Protein AF-A0A8X6LQT5-F1 (afdb_monomer)

pLDDT: mean 89.76, std 4.95, range [61.19, 96.06]

Mean predicted aligned error: 7.33 Å

Nearest PDB structures (foldseek):
  4yb7-assembly1_D  TM=3.824E-01  e=1.002E+00  Campylobacter jejuni RM1221
  6htq-assembly1_h  TM=3.756E-01  e=2.094E+00  Bacillus subtilis subsp. subtilis str. 168
  5mmm-assembly1_h  TM=3.642E-01  e=2.677E+00  Spinacia oleracea
  8rdw-assembly1_BQ  TM=3.469E-01  e=3.027E+00  Psychrobacter urativorans

Sequence (190 aa):
MFLKIKLETDDKWSNNFKTEEEYRRYVMEKLDIELEKIEKNPGLRFLAKICLNSLRGKFGQRKNMQQTEYVMELEDFYRIVLNDAIKDSNMIFLNDDCVEMHYKMKDEYTKDNFNTNVYMAAFTASSARIRLYEIMDKLGDKVLYSDTDSIMYIDDGINTIETGCMLGEWTDELEKDQYIQDWISPASKD

InterPro domains:
  IPR004868 DNA-directed DNA polymerase, family B, mitochondria/virus [PF03175] (25-138)
  IPR023211 DNA polymerase, palm domain superfamily [G3DSA:3.90.1600.10] (11-190)
  IPR043502 DNA/RNA polymerase superfamily [SSF56672] (41-186)

Solvent-accessible surface area (backbone atoms only — not comparable to full-atom values): 11618 Å² total; per-residue (Å²): 110,49,66,56,49,30,65,23,16,49,65,64,53,64,81,80,34,95,45,70,67,60,45,44,50,50,42,29,76,76,67,76,41,90,75,87,68,79,49,77,31,72,68,62,23,49,51,23,49,49,56,61,54,45,53,48,52,43,19,53,51,74,78,79,60,77,44,77,48,80,37,64,50,69,67,60,45,49,60,57,75,71,32,82,55,51,69,53,78,47,79,44,78,78,52,99,63,34,33,42,37,36,33,29,64,32,75,92,68,47,69,86,59,90,79,43,37,57,63,63,28,49,49,56,54,50,54,46,45,52,57,48,46,58,51,46,63,75,48,51,90,36,57,75,47,72,59,88,87,48,75,43,62,65,84,77,91,72,77,79,74,82,64,44,75,54,94,88,49,45,61,79,87,60,61,90,95,58,74,87,89,78,89,86,64,92,45,96,96,74

Foldseek 3Di:
DLVLQLLLQDPCQVVVDVDPVVVQVVCCVPPVDHHDHRHHDPVSNVVSVCVVVVLLVQQQDDLKDKDKDKAQDPVVVCVVVVDPQWDDWDWDDPDPRIIIIITTGDPVPRDDDPSYHNVSSVVVQVVQVVLVVVLCVLLDPQWDDDDSNDTDGDDPVPSDADADDDDPGHHDPDDPPDDDPDDDDPDHVD

Radius of gyration: 24.31 Å; Cα contacts (8 Å, |Δi|>4): 200; chains: 1; bounding box: 55×32×65 Å

Organism: Trichonephila clavata (NCBI:txid2740835)

Secondary structure (DSSP, 8-state):
-HHHHHHHS-SGGGGT-SSHHHHHHHHHHHH----------HHHHHHHHHHHHHHHHHHT--SSPPEEEEE-SHHHHHHHHT-TTBS--EEEEEETTEEEEEE-B-GGGPPP-TT--HHHHHHHHHHHHHHHHHHHHHHGGGEEEEETTEEEE---SS-PPPB-SSTT-B---SPTT---S----SSTT-

Structure (mmCIF, N/CA/C/O backbone):
data_AF-A0A8X6LQT5-F1
#
_entry.id   AF-A0A8X6LQT5-F1
#
loop_
_atom_site.group_PDB
_atom_site.id
_atom_site.type_symbol
_atom_site.label_atom_id
_atom_site.label_alt_id
_atom_site.label_comp_id
_atom_site.label_asym_id
_atom_site.label_entity_id
_atom_site.label_seq_id
_atom_site.pdbx_PDB_ins_code
_atom_site.Cartn_x
_atom_site.Cartn_y
_atom_site.Cartn_z
_atom_site.occupancy
_atom_site.B_iso_or_equiv
_atom_site.auth_seq_id
_atom_site.auth_comp_id
_atom_site.auth_asym_id
_atom_site.auth_atom_id
_atom_site.pdbx_PDB_model_num
ATOM 1 N N . MET A 1 1 ? 15.049 2.034 13.306 1.00 82.75 1 MET A N 1
ATOM 2 C CA . MET A 1 1 ? 15.187 3.474 12.978 1.00 82.75 1 MET A CA 1
ATOM 3 C C . MET A 1 1 ? 13.894 4.077 12.416 1.00 82.75 1 MET A C 1
ATOM 5 O O . MET A 1 1 ? 13.236 4.779 13.162 1.00 82.75 1 MET A O 1
ATOM 9 N N . PHE A 1 2 ? 13.457 3.790 11.179 1.00 92.38 2 PHE A N 1
ATOM 10 C CA . PHE A 1 2 ? 12.250 4.440 10.615 1.00 92.38 2 PHE A CA 1
ATOM 11 C C . PHE A 1 2 ? 10.935 4.092 11.322 1.00 92.38 2 PHE A C 1
ATOM 13 O O . PHE A 1 2 ? 10.065 4.947 11.434 1.00 92.38 2 PHE A O 1
ATOM 20 N N . LEU A 1 3 ? 10.794 2.864 11.836 1.00 91.69 3 LEU A N 1
ATOM 21 C CA . LEU A 1 3 ? 9.618 2.490 12.627 1.00 91.69 3 LEU A CA 1
ATOM 22 C C . LEU A 1 3 ? 9.519 3.315 13.920 1.00 91.69 3 LEU A C 1
ATOM 24 O O . LEU A 1 3 ? 8.451 3.836 14.206 1.00 91.69 3 LEU A O 1
ATOM 28 N N . LYS A 1 4 ? 10.642 3.510 14.626 1.00 92.94 4 LYS A N 1
ATOM 29 C CA . LYS A 1 4 ? 10.735 4.401 15.795 1.00 92.94 4 LYS A CA 1
ATOM 30 C C . LYS A 1 4 ? 10.275 5.817 15.442 1.00 92.94 4 LYS A C 1
ATOM 32 O O . LYS A 1 4 ? 9.327 6.299 16.040 1.00 92.94 4 LYS A O 1
ATOM 37 N N . ILE A 1 5 ? 10.843 6.410 14.388 1.00 92.88 5 ILE A N 1
ATOM 38 C CA . ILE A 1 5 ? 10.460 7.755 13.924 1.00 92.88 5 ILE A CA 1
ATOM 39 C C . ILE A 1 5 ? 8.958 7.829 13.617 1.00 92.88 5 ILE A C 1
ATOM 41 O O . ILE A 1 5 ? 8.292 8.782 14.008 1.00 92.88 5 ILE A O 1
ATOM 45 N N . LYS A 1 6 ? 8.399 6.821 12.934 1.00 92.06 6 LYS A N 1
ATOM 46 C CA . LYS A 1 6 ? 6.960 6.768 12.639 1.00 92.06 6 LYS A CA 1
ATOM 47 C C . LYS A 1 6 ? 6.124 6.754 13.927 1.00 92.06 6 LYS A C 1
ATOM 49 O O . LYS A 1 6 ? 5.127 7.459 13.976 1.00 92.06 6 LYS A O 1
ATOM 54 N N . LEU A 1 7 ? 6.520 5.972 14.934 1.00 91.81 7 LEU A N 1
ATOM 55 C CA . LEU A 1 7 ? 5.815 5.849 16.218 1.00 91.81 7 LEU A CA 1
ATOM 56 C C . LEU A 1 7 ? 5.931 7.108 17.089 1.00 91.81 7 LEU A C 1
ATOM 58 O O . LEU A 1 7 ? 4.988 7.433 17.800 1.00 91.81 7 LEU A O 1
ATOM 62 N N . GLU A 1 8 ? 7.063 7.810 17.021 1.00 93.00 8 GLU A N 1
ATOM 63 C CA . GLU A 1 8 ? 7.317 9.070 17.734 1.00 93.00 8 GLU A CA 1
ATOM 64 C C . GLU A 1 8 ? 6.565 10.260 17.129 1.00 93.00 8 GLU A C 1
ATOM 66 O O . GLU A 1 8 ? 6.282 11.234 17.817 1.00 93.00 8 GLU A O 1
ATOM 71 N N . THR A 1 9 ? 6.238 10.198 15.838 1.00 91.56 9 THR A N 1
ATOM 72 C CA . THR A 1 9 ? 5.658 11.331 15.097 1.00 91.56 9 THR A CA 1
ATOM 73 C C . THR A 1 9 ? 4.156 11.227 14.850 1.00 91.56 9 THR A C 1
ATOM 75 O O . THR A 1 9 ? 3.567 12.130 14.246 1.00 91.56 9 THR A O 1
ATOM 78 N N . ASP A 1 10 ? 3.541 10.132 15.298 1.00 86.00 10 ASP A N 1
ATOM 79 C CA . ASP A 1 10 ? 2.103 9.881 15.232 1.00 86.00 10 ASP A CA 1
ATOM 80 C C . ASP A 1 10 ? 1.405 10.440 16.481 1.00 86.00 10 ASP A C 1
ATOM 82 O O . ASP A 1 10 ? 1.950 10.387 17.580 1.00 86.00 10 ASP A O 1
ATOM 86 N N . ASP A 1 11 ? 0.196 10.971 16.327 1.00 82.00 11 ASP A N 1
ATOM 87 C CA . ASP A 1 11 ? -0.662 11.436 17.422 1.00 82.00 11 ASP A CA 1
ATOM 88 C C . ASP A 1 11 ? -1.809 10.465 17.734 1.00 82.00 11 ASP A C 1
ATOM 90 O O . ASP A 1 11 ? -2.451 10.582 18.782 1.00 82.00 11 ASP A O 1
ATOM 94 N N . LYS A 1 12 ? -2.034 9.459 16.877 1.00 81.00 12 LYS A N 1
ATOM 95 C CA . LYS A 1 12 ? -3.132 8.494 17.033 1.00 81.00 12 LYS A CA 1
ATOM 96 C C . LYS A 1 12 ? -3.012 7.599 18.270 1.00 81.00 12 LYS A C 1
ATOM 98 O O . LYS 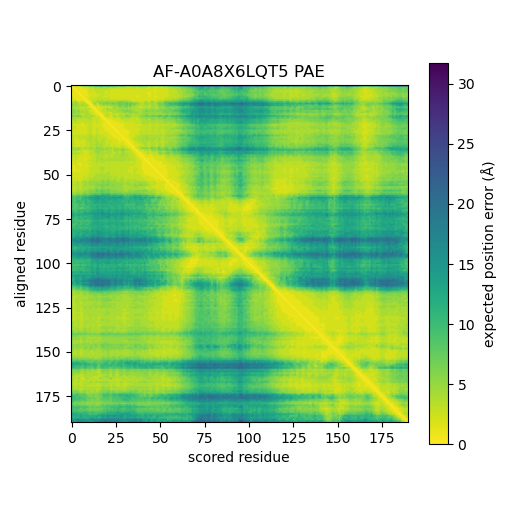A 1 12 ? -4.011 7.017 18.678 1.00 81.00 12 LYS A O 1
ATOM 103 N N . TRP A 1 13 ? -1.839 7.512 18.906 1.00 85.69 13 TRP A N 1
ATOM 104 C CA . TRP A 1 13 ? -1.664 6.739 20.145 1.00 85.69 13 TRP A CA 1
ATOM 105 C C . TRP A 1 13 ? -2.575 7.228 21.280 1.00 85.69 13 TRP A C 1
ATOM 107 O O . TRP A 1 13 ? -3.005 6.428 22.109 1.00 85.69 13 TRP A O 1
ATOM 117 N N . SER A 1 14 ? -2.925 8.518 21.283 1.00 84.44 14 SER 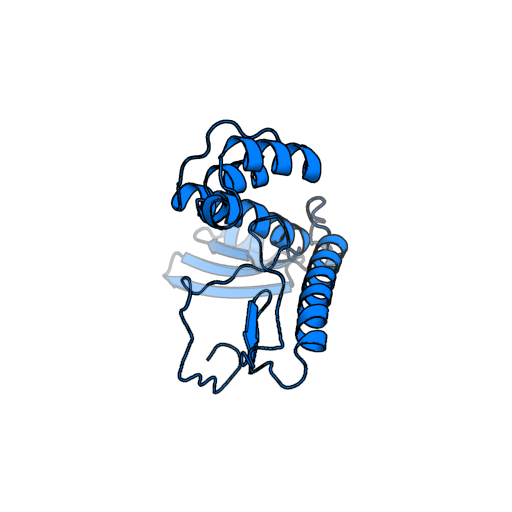A N 1
ATOM 118 C CA . SER A 1 14 ? -3.811 9.127 22.282 1.00 84.44 14 SER A CA 1
ATOM 119 C C . SER A 1 14 ? -5.251 8.592 22.246 1.00 84.44 14 SER A C 1
ATOM 121 O O . SER A 1 14 ? -5.976 8.721 23.229 1.00 84.44 14 SER A O 1
ATOM 123 N N . ASN A 1 15 ? -5.659 7.930 21.156 1.00 83.56 15 ASN A N 1
ATOM 124 C CA . ASN A 1 15 ? -6.965 7.273 21.067 1.00 83.56 15 ASN A CA 1
ATOM 125 C C . ASN A 1 15 ? -7.008 5.942 21.833 1.00 83.56 15 ASN A C 1
ATOM 127 O O . ASN A 1 15 ? -8.082 5.502 22.239 1.00 83.56 15 ASN A O 1
ATOM 131 N N . ASN A 1 16 ? -5.855 5.295 22.025 1.00 85.56 16 ASN A N 1
ATOM 132 C CA . ASN A 1 16 ? -5.754 3.955 22.608 1.00 85.56 16 ASN A CA 1
ATOM 133 C C . ASN A 1 16 ? -5.096 3.947 23.996 1.00 85.56 16 ASN A C 1
ATOM 135 O O . ASN A 1 16 ? -5.337 3.027 24.776 1.00 85.56 16 ASN A O 1
ATOM 139 N N . PHE A 1 17 ? -4.294 4.963 24.324 1.00 88.12 17 PHE A N 1
ATOM 140 C CA . PHE A 1 17 ? -3.551 5.065 25.582 1.00 88.12 17 PHE A CA 1
ATOM 141 C C . PHE A 1 17 ? -3.893 6.357 26.319 1.00 88.12 17 PHE A C 1
ATOM 143 O O . PHE A 1 17 ? -4.060 7.408 25.703 1.00 88.12 17 PHE A O 1
ATOM 150 N N . LYS A 1 18 ? -3.975 6.290 27.655 1.00 86.75 18 LYS A N 1
ATOM 151 C CA . LYS A 1 18 ? -4.311 7.459 28.484 1.00 86.75 18 LYS A CA 1
ATOM 152 C C . LYS A 1 18 ? -3.109 8.360 28.720 1.00 86.75 18 LYS A C 1
ATOM 154 O O . LYS A 1 18 ? -3.278 9.572 28.830 1.00 86.75 18 LYS A O 1
ATOM 159 N N . THR A 1 19 ? -1.918 7.774 28.837 1.00 90.31 19 THR A N 1
ATOM 160 C CA . THR A 1 19 ? -0.679 8.522 29.055 1.00 90.31 19 THR A CA 1
ATOM 161 C C . THR A 1 19 ? 0.417 8.095 28.091 1.00 90.31 19 THR A C 1
ATOM 163 O O . THR A 1 19 ? 0.415 6.988 27.543 1.00 90.31 19 THR A O 1
ATOM 166 N N . GLU A 1 20 ? 1.373 8.995 27.886 1.00 89.38 20 GLU A N 1
ATOM 167 C CA . GLU A 1 20 ? 2.522 8.743 27.026 1.00 89.38 20 GLU A CA 1
ATOM 168 C C . GLU A 1 20 ? 3.414 7.630 27.600 1.00 89.38 20 GLU A C 1
ATOM 170 O O . GLU A 1 20 ? 3.940 6.807 26.853 1.00 89.38 20 GLU A O 1
ATOM 175 N N . GLU A 1 21 ? 3.548 7.539 28.926 1.00 90.81 21 GLU A N 1
ATOM 176 C CA . GLU A 1 21 ? 4.338 6.498 29.592 1.00 90.81 21 GLU A CA 1
ATOM 177 C C . GLU A 1 21 ? 3.758 5.099 29.366 1.00 90.81 21 GLU A C 1
ATOM 179 O O . GLU A 1 21 ? 4.513 4.142 29.173 1.00 90.81 21 GLU A O 1
ATOM 184 N N . GLU A 1 22 ? 2.426 4.968 29.363 1.00 91.81 22 GLU A N 1
ATOM 185 C CA . GLU A 1 22 ? 1.759 3.705 29.043 1.00 91.81 22 GLU A CA 1
ATOM 186 C C . GLU A 1 22 ? 2.068 3.269 27.610 1.00 91.81 22 GLU A C 1
ATOM 188 O O . GLU A 1 22 ? 2.444 2.115 27.392 1.00 91.81 22 GLU A O 1
ATOM 193 N N . TYR A 1 23 ? 1.982 4.200 26.656 1.00 91.69 23 TYR A N 1
ATOM 194 C CA . TYR A 1 23 ? 2.312 3.949 25.256 1.00 91.69 23 TYR A CA 1
ATOM 195 C C . TYR A 1 23 ? 3.788 3.562 25.077 1.00 91.69 23 TYR A C 1
ATOM 197 O O . TYR A 1 23 ? 4.085 2.543 24.453 1.00 91.69 23 TYR A O 1
ATOM 205 N N . ARG A 1 24 ? 4.721 4.303 25.694 1.00 92.00 24 ARG A N 1
ATOM 206 C CA . ARG A 1 24 ? 6.164 3.999 25.665 1.00 92.00 24 ARG A CA 1
ATOM 207 C C . ARG A 1 24 ? 6.463 2.603 26.202 1.00 92.00 24 ARG A C 1
ATOM 209 O O . ARG A 1 24 ? 7.188 1.844 25.563 1.00 92.00 24 ARG A O 1
ATOM 216 N N . ARG A 1 25 ? 5.887 2.250 27.356 1.00 92.50 25 ARG A N 1
ATOM 217 C CA . ARG A 1 25 ? 6.064 0.925 27.964 1.00 92.50 25 ARG A CA 1
ATOM 218 C C . ARG A 1 25 ? 5.528 -0.178 27.057 1.00 92.50 25 ARG A C 1
ATOM 220 O O . ARG A 1 25 ? 6.202 -1.187 26.883 1.00 92.50 25 ARG A O 1
ATOM 227 N N . TYR A 1 26 ? 4.355 0.027 26.462 1.00 91.81 26 TYR A N 1
ATOM 228 C CA . TYR A 1 26 ? 3.748 -0.948 25.562 1.00 91.81 26 TYR A CA 1
ATOM 229 C C . TYR A 1 26 ? 4.581 -1.158 24.289 1.00 91.81 26 TYR A C 1
ATOM 231 O O . TYR A 1 26 ? 4.818 -2.294 23.880 1.00 91.81 26 TYR A O 1
ATOM 239 N N . VAL A 1 27 ? 5.075 -0.076 23.676 1.00 92.12 27 VAL A N 1
ATOM 240 C CA . VAL A 1 27 ? 5.945 -0.151 22.491 1.00 92.12 27 VAL A CA 1
ATOM 241 C C . VAL A 1 27 ? 7.262 -0.852 22.815 1.00 92.12 27 VAL A C 1
ATOM 243 O O . VAL A 1 27 ? 7.699 -1.698 22.034 1.00 92.12 27 VAL A O 1
ATOM 246 N N . MET A 1 28 ? 7.858 -0.563 23.973 1.00 93.25 28 MET A N 1
ATOM 247 C CA . MET A 1 28 ? 9.064 -1.251 24.425 1.00 93.25 28 MET A CA 1
ATOM 248 C C . MET A 1 28 ? 8.814 -2.753 24.615 1.00 93.25 28 MET A C 1
ATOM 250 O O . MET A 1 28 ? 9.561 -3.569 24.090 1.00 93.25 28 MET A O 1
ATOM 254 N N . GLU A 1 29 ? 7.728 -3.132 25.294 1.00 93.56 29 GLU A N 1
ATOM 255 C CA . GLU A 1 29 ? 7.387 -4.537 25.547 1.00 93.56 29 GLU A CA 1
ATOM 256 C C . GLU A 1 29 ? 7.124 -5.329 24.256 1.00 93.56 29 GLU A C 1
ATOM 258 O O . GLU A 1 29 ? 7.524 -6.487 24.141 1.00 93.56 29 GLU A O 1
ATOM 263 N N . LYS A 1 30 ? 6.435 -4.726 23.279 1.00 90.56 30 LYS A N 1
ATOM 264 C CA . LYS A 1 30 ? 6.007 -5.427 22.058 1.00 90.56 30 LYS A CA 1
ATOM 265 C C . LYS A 1 30 ? 7.022 -5.394 20.926 1.00 90.56 30 LYS A C 1
ATOM 267 O O . LYS A 1 30 ? 7.057 -6.334 20.135 1.00 90.56 30 LYS A O 1
ATOM 272 N N . LEU A 1 31 ? 7.773 -4.305 20.793 1.00 91.19 31 LEU A N 1
ATOM 273 C CA . LEU A 1 31 ? 8.623 -4.054 19.628 1.00 91.19 31 LEU A CA 1
ATOM 274 C C . LEU A 1 31 ? 10.104 -3.908 19.977 1.00 91.19 31 LEU A C 1
ATOM 276 O O . LEU A 1 31 ? 10.900 -3.826 19.045 1.00 91.19 31 LEU A O 1
ATOM 280 N N . ASP A 1 32 ? 10.466 -3.881 21.265 1.00 93.12 32 ASP A N 1
ATOM 281 C CA . ASP A 1 32 ? 11.836 -3.630 21.733 1.00 93.12 32 ASP A CA 1
ATOM 282 C C . ASP A 1 32 ? 12.391 -2.302 21.179 1.00 93.12 32 ASP A C 1
ATOM 284 O O . ASP A 1 32 ? 13.502 -2.200 20.655 1.00 93.12 32 ASP A O 1
ATOM 288 N N . ILE A 1 33 ? 11.542 -1.267 21.205 1.00 92.69 33 ILE A N 1
ATOM 289 C CA . ILE A 1 33 ? 11.863 0.078 20.722 1.00 92.69 33 ILE A CA 1
ATOM 290 C C . ILE A 1 33 ? 11.676 1.082 21.855 1.00 92.69 33 ILE A C 1
ATOM 292 O O . ILE A 1 33 ? 10.563 1.320 22.320 1.00 92.69 33 ILE A O 1
ATOM 296 N N . GLU A 1 34 ? 12.763 1.758 22.213 1.00 92.88 34 GLU A N 1
ATOM 297 C CA . GLU A 1 34 ? 12.731 2.899 23.122 1.00 92.88 34 GLU A CA 1
ATOM 298 C C . GLU A 1 34 ? 12.321 4.172 22.371 1.00 92.88 34 GLU A C 1
ATOM 300 O O . GLU A 1 34 ? 13.017 4.618 21.449 1.00 92.88 34 GLU A O 1
ATOM 305 N N . LEU A 1 35 ? 11.192 4.762 22.770 1.00 90.81 35 LEU A N 1
ATOM 306 C CA . LEU A 1 35 ? 10.709 6.048 22.262 1.00 90.81 35 LEU A CA 1
ATOM 307 C C . LEU A 1 35 ? 11.261 7.194 23.119 1.00 90.81 35 LEU A C 1
ATOM 309 O O . LEU A 1 35 ? 11.209 7.137 24.349 1.00 90.81 35 LEU A O 1
ATOM 313 N N . GLU A 1 36 ? 11.755 8.248 22.473 1.00 89.31 36 GLU A N 1
ATOM 314 C CA . GLU A 1 36 ? 12.412 9.381 23.133 1.00 89.31 36 GLU A CA 1
ATOM 315 C C . GLU A 1 36 ? 11.526 10.619 23.197 1.00 89.31 36 GLU A C 1
ATOM 317 O O . GLU A 1 36 ? 11.196 11.079 24.291 1.00 89.31 36 GLU A O 1
ATOM 322 N N . LYS A 1 37 ? 11.148 11.166 22.038 1.00 89.19 37 LYS A N 1
ATOM 323 C CA . LYS A 1 37 ? 10.350 12.389 21.935 1.00 89.19 37 LYS A CA 1
ATOM 324 C C . LYS A 1 37 ? 9.133 12.113 21.071 1.00 89.19 37 LYS A C 1
ATOM 326 O O . LYS A 1 37 ? 9.264 11.994 19.858 1.00 89.19 37 LYS A O 1
ATOM 331 N N . ILE A 1 38 ? 7.965 12.039 21.700 1.00 90.00 38 ILE A N 1
ATOM 332 C CA . ILE A 1 38 ? 6.707 11.878 20.982 1.00 90.00 38 ILE A CA 1
ATOM 333 C C . ILE A 1 38 ? 6.159 13.271 20.669 1.00 90.00 38 ILE A C 1
ATOM 335 O O . ILE A 1 38 ? 5.788 14.031 21.558 1.00 90.00 38 ILE A O 1
ATOM 339 N N . GLU A 1 39 ? 6.172 13.637 19.393 1.00 91.88 39 GLU A N 1
ATOM 340 C CA . GLU A 1 39 ? 5.714 14.936 18.912 1.00 91.88 39 GLU A CA 1
ATOM 341 C C . GLU A 1 39 ? 5.098 14.778 17.526 1.00 91.88 39 GLU A C 1
ATOM 343 O O . GLU A 1 39 ? 5.755 14.322 16.588 1.00 91.88 39 GLU A O 1
ATOM 348 N N . LYS A 1 40 ? 3.843 15.211 17.376 1.00 92.00 40 LYS A N 1
ATOM 349 C CA . LYS A 1 40 ? 3.124 15.138 16.104 1.00 92.00 40 LYS A CA 1
ATOM 350 C C . LYS A 1 40 ? 3.905 15.857 15.004 1.00 92.00 40 LYS A C 1
ATOM 352 O O . LYS A 1 40 ? 4.025 17.081 15.007 1.00 92.00 40 LYS A O 1
ATOM 357 N N . ASN A 1 41 ? 4.366 15.101 14.012 1.00 93.81 41 ASN A N 1
ATOM 358 C CA . ASN A 1 41 ? 5.031 15.652 12.837 1.00 93.81 41 ASN A CA 1
ATOM 359 C C . ASN A 1 41 ? 4.589 14.894 11.576 1.00 93.81 41 ASN A C 1
ATOM 361 O O . ASN A 1 41 ? 5.200 13.885 11.209 1.00 93.81 41 ASN A O 1
ATOM 365 N N . PRO A 1 42 ? 3.546 15.381 10.878 1.00 92.06 42 PRO A N 1
ATOM 366 C CA . PRO A 1 42 ? 2.994 14.699 9.710 1.00 92.06 42 PRO A CA 1
ATOM 367 C C . PRO A 1 42 ? 4.015 14.493 8.584 1.00 92.06 42 PRO A C 1
ATOM 369 O O . PRO A 1 42 ? 4.010 13.448 7.935 1.00 92.06 42 PRO A O 1
ATOM 372 N N . GLY A 1 43 ? 4.914 15.461 8.369 1.00 94.12 43 GLY A N 1
ATOM 373 C CA . GLY A 1 43 ? 5.934 15.390 7.320 1.00 94.12 43 GLY A CA 1
ATOM 374 C C . GLY A 1 43 ? 6.991 14.328 7.612 1.00 94.12 43 GLY A C 1
ATOM 375 O O . GLY A 1 43 ? 7.299 13.496 6.757 1.00 94.12 43 GLY A O 1
ATOM 376 N N . LEU A 1 44 ? 7.505 14.296 8.842 1.00 93.31 44 LEU A N 1
ATOM 377 C CA . LEU A 1 44 ? 8.491 13.295 9.244 1.00 93.31 44 LEU A CA 1
ATOM 378 C C . LEU A 1 44 ? 7.877 11.889 9.291 1.00 93.31 44 LEU A C 1
ATOM 380 O O . LEU A 1 44 ? 8.494 10.931 8.819 1.00 93.31 44 LEU A O 1
ATOM 384 N N . ARG A 1 45 ? 6.627 11.775 9.754 1.00 92.81 45 ARG A N 1
ATOM 385 C CA . ARG A 1 45 ? 5.851 10.533 9.696 1.00 92.81 45 ARG A CA 1
ATOM 386 C C . ARG A 1 45 ? 5.695 10.029 8.263 1.00 92.81 45 ARG A C 1
ATOM 388 O O . ARG A 1 45 ? 5.861 8.836 8.005 1.00 92.81 45 ARG A O 1
ATOM 395 N N . PHE A 1 46 ? 5.381 10.925 7.329 1.00 93.19 46 PHE A N 1
ATOM 396 C CA . PHE A 1 46 ? 5.242 10.599 5.912 1.00 93.19 46 PHE A CA 1
ATOM 397 C C . PHE A 1 46 ? 6.553 10.069 5.321 1.00 93.19 46 PHE A C 1
ATOM 399 O O . PHE A 1 46 ? 6.550 9.004 4.703 1.00 93.19 46 PHE A O 1
ATOM 406 N N . LEU A 1 47 ? 7.682 10.737 5.584 1.00 94.50 47 LEU A N 1
ATOM 407 C CA . LEU A 1 47 ? 9.004 10.272 5.151 1.00 94.50 47 LEU A CA 1
ATOM 408 C C . LEU A 1 47 ? 9.344 8.899 5.740 1.00 94.50 47 LEU A C 1
ATOM 410 O O . LEU A 1 47 ? 9.744 7.995 5.007 1.00 94.50 47 LEU A O 1
ATOM 414 N N . ALA A 1 48 ? 9.115 8.703 7.041 1.00 93.88 48 ALA A N 1
ATOM 415 C CA . ALA A 1 48 ? 9.329 7.415 7.690 1.00 93.88 48 ALA A CA 1
ATOM 416 C C . ALA A 1 48 ? 8.468 6.304 7.058 1.00 93.88 48 ALA A C 1
ATOM 418 O O . ALA A 1 48 ? 8.977 5.213 6.785 1.00 9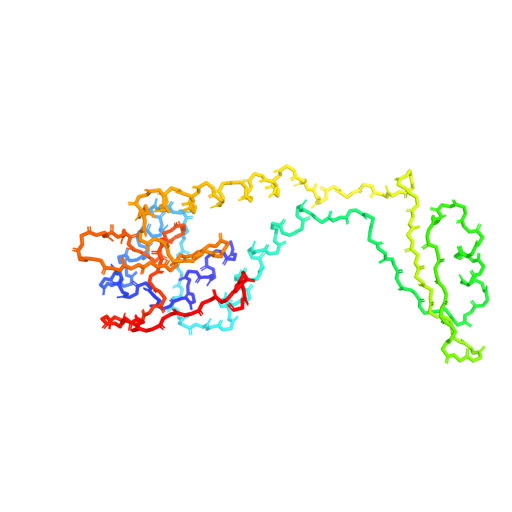3.88 48 ALA A O 1
ATOM 419 N N . LYS A 1 49 ? 7.190 6.587 6.755 1.00 92.00 49 LYS A N 1
ATOM 420 C CA . LYS A 1 49 ? 6.282 5.659 6.054 1.00 92.00 49 LYS A CA 1
ATOM 421 C C . LYS A 1 49 ? 6.796 5.323 4.650 1.00 92.00 49 LYS A C 1
ATOM 423 O O . LYS A 1 49 ? 6.824 4.146 4.291 1.00 92.00 49 LYS A O 1
ATOM 428 N N . ILE A 1 50 ? 7.246 6.314 3.877 1.00 94.62 50 ILE A N 1
ATOM 429 C CA . ILE A 1 50 ? 7.834 6.083 2.548 1.00 94.62 50 ILE A CA 1
ATOM 430 C C . ILE A 1 50 ? 9.067 5.191 2.647 1.00 94.62 50 ILE A C 1
ATOM 432 O O . ILE A 1 50 ? 9.172 4.234 1.882 1.00 94.62 50 ILE A O 1
ATOM 436 N N . CYS A 1 51 ? 9.987 5.466 3.573 1.00 93.38 51 CYS A N 1
ATOM 437 C CA . CYS A 1 51 ? 11.212 4.678 3.714 1.00 93.38 51 CYS A CA 1
ATOM 438 C C . CYS A 1 51 ? 10.910 3.214 4.059 1.00 93.38 51 CYS A C 1
ATOM 440 O O . CYS A 1 51 ? 11.499 2.312 3.463 1.00 93.38 51 CYS A O 1
ATOM 442 N N . LEU A 1 52 ? 9.953 2.971 4.962 1.00 91.12 52 LEU A N 1
ATOM 443 C CA . LEU A 1 52 ? 9.502 1.620 5.309 1.00 91.12 52 LEU A CA 1
ATOM 444 C C . LEU A 1 52 ? 8.900 0.892 4.097 1.00 91.12 52 LEU A C 1
ATOM 446 O O . LEU A 1 52 ? 9.289 -0.236 3.796 1.00 91.12 52 LEU A O 1
ATOM 450 N N . ASN A 1 53 ? 8.007 1.550 3.354 1.00 91.00 53 ASN A N 1
ATOM 451 C CA . ASN A 1 53 ? 7.345 0.945 2.194 1.00 91.00 53 ASN A CA 1
ATOM 452 C C . ASN A 1 53 ? 8.292 0.748 0.995 1.00 91.00 53 ASN A C 1
ATOM 454 O O . ASN A 1 53 ? 8.174 -0.236 0.258 1.00 91.00 53 ASN A O 1
ATOM 458 N N . SER A 1 54 ? 9.267 1.643 0.819 1.00 92.62 54 SER A N 1
ATOM 459 C CA . SER A 1 54 ? 10.251 1.585 -0.271 1.00 92.62 54 SER A CA 1
ATOM 460 C C . SER A 1 54 ? 11.145 0.354 -0.178 1.00 92.62 54 SER A C 1
ATOM 462 O O . SER A 1 54 ? 11.562 -0.169 -1.208 1.00 92.62 54 SER A O 1
ATOM 464 N N . LEU A 1 55 ? 11.401 -0.159 1.030 1.00 89.62 55 LEU A N 1
ATOM 465 C CA . LEU A 1 55 ? 12.211 -1.361 1.219 1.00 89.62 55 LEU A CA 1
ATOM 466 C C . LEU A 1 55 ? 11.577 -2.587 0.542 1.00 89.62 55 LEU A C 1
ATOM 468 O O . LEU A 1 55 ? 12.254 -3.312 -0.188 1.00 89.62 55 LEU A O 1
ATOM 472 N N . ARG A 1 56 ? 10.259 -2.777 0.696 1.00 88.19 56 ARG A N 1
ATOM 473 C CA . ARG A 1 56 ? 9.521 -3.829 -0.024 1.00 88.19 56 ARG A CA 1
ATOM 474 C C . ARG A 1 56 ? 9.619 -3.636 -1.538 1.00 88.19 56 ARG A C 1
ATOM 476 O O . ARG A 1 56 ? 9.879 -4.597 -2.261 1.00 88.19 56 ARG A O 1
ATOM 483 N N . GLY A 1 57 ? 9.432 -2.403 -2.013 1.00 89.81 57 GLY A N 1
ATOM 484 C CA . GLY A 1 57 ? 9.564 -2.065 -3.433 1.00 89.81 57 GLY A CA 1
ATOM 485 C C . GLY A 1 57 ? 10.957 -2.383 -3.979 1.00 89.81 57 GLY A C 1
ATOM 486 O O . GLY A 1 57 ? 11.083 -2.937 -5.070 1.00 89.81 57 GLY A O 1
ATOM 487 N N . LYS A 1 58 ? 12.001 -2.125 -3.184 1.00 91.00 58 LYS A N 1
ATOM 488 C CA . LYS A 1 58 ? 13.387 -2.432 -3.532 1.00 91.00 58 LYS A CA 1
ATOM 489 C C . LYS A 1 58 ? 13.618 -3.932 -3.686 1.00 91.00 58 LYS A C 1
ATOM 491 O O . LYS A 1 58 ? 14.233 -4.343 -4.664 1.00 91.00 58 LYS A O 1
ATOM 496 N N . PHE A 1 59 ? 13.081 -4.754 -2.785 1.00 91.00 59 PHE A N 1
ATOM 497 C CA . PHE A 1 59 ? 13.195 -6.210 -2.895 1.00 91.00 59 PHE A CA 1
ATOM 498 C C . PHE A 1 59 ? 12.546 -6.770 -4.167 1.00 91.00 59 PHE A C 1
ATOM 500 O O . PHE A 1 59 ? 13.083 -7.710 -4.749 1.00 91.00 59 PHE A O 1
ATOM 507 N N . GLY A 1 60 ? 11.436 -6.175 -4.613 1.00 90.00 60 GLY A N 1
ATOM 508 C CA . GLY A 1 60 ? 10.729 -6.545 -5.842 1.00 90.00 60 GLY A CA 1
ATOM 509 C C . GLY A 1 60 ? 11.170 -5.781 -7.096 1.00 90.00 60 GLY A C 1
ATOM 510 O O . GLY A 1 60 ? 10.486 -5.860 -8.117 1.00 90.00 60 GLY A O 1
ATOM 511 N N . GLN A 1 61 ? 12.263 -5.011 -7.037 1.00 90.81 61 GLN A N 1
ATOM 512 C CA . GLN A 1 61 ? 12.692 -4.175 -8.156 1.00 90.81 61 GLN A CA 1
ATOM 513 C C . GLN A 1 61 ? 13.092 -5.036 -9.361 1.00 90.81 61 GLN A C 1
ATOM 515 O O . GLN A 1 61 ? 13.906 -5.955 -9.251 1.00 90.81 61 GLN A O 1
ATOM 520 N N . ARG A 1 62 ? 12.550 -4.706 -10.540 1.00 87.12 62 ARG A N 1
ATOM 521 C CA . ARG A 1 62 ? 12.943 -5.348 -11.802 1.00 87.12 62 ARG A CA 1
ATOM 522 C C . ARG A 1 62 ? 14.418 -5.058 -12.083 1.00 87.12 62 ARG A C 1
ATOM 524 O O . ARG A 1 62 ? 14.829 -3.901 -12.053 1.00 87.12 62 ARG A O 1
ATOM 531 N N . LYS A 1 63 ? 15.198 -6.102 -12.377 1.00 82.50 63 LYS A N 1
ATOM 532 C CA . LYS A 1 63 ? 16.642 -5.982 -12.646 1.00 82.50 63 LYS A CA 1
ATOM 533 C C . LYS A 1 63 ? 16.928 -5.226 -13.946 1.00 82.50 63 LYS A C 1
ATOM 535 O O . LYS A 1 63 ? 17.809 -4.377 -13.979 1.00 82.50 63 LYS A O 1
ATOM 540 N N . ASN A 1 64 ? 16.148 -5.507 -14.986 1.00 85.50 64 ASN A N 1
ATOM 541 C CA . ASN A 1 64 ? 16.303 -4.922 -16.312 1.00 85.50 64 ASN A CA 1
ATOM 542 C C . ASN A 1 64 ? 15.198 -3.884 -16.565 1.00 85.50 64 ASN A C 1
ATOM 544 O O . ASN A 1 64 ? 14.113 -4.204 -17.058 1.00 85.50 64 ASN A O 1
ATOM 548 N N . MET A 1 65 ? 15.438 -2.645 -16.135 1.00 85.62 65 MET A N 1
ATOM 549 C CA . MET A 1 65 ? 14.562 -1.514 -16.454 1.00 85.62 65 MET A CA 1
ATOM 550 C C . MET A 1 65 ? 15.019 -0.865 -17.759 1.00 85.62 65 MET A C 1
ATOM 552 O O . MET A 1 65 ? 16.215 -0.822 -18.041 1.00 85.62 65 MET A O 1
ATOM 556 N N . GLN A 1 66 ? 14.064 -0.344 -18.529 1.00 89.38 66 GLN A N 1
ATOM 557 C CA . GLN A 1 66 ? 14.379 0.478 -19.694 1.00 89.38 66 GLN A CA 1
ATOM 558 C C . GLN A 1 66 ? 15.210 1.680 -19.247 1.00 89.38 66 GLN A C 1
ATOM 560 O O . GLN A 1 66 ? 14.848 2.352 -18.281 1.00 89.38 66 GLN A O 1
ATOM 565 N N . GLN A 1 67 ? 16.332 1.891 -19.919 1.00 90.31 67 GLN A N 1
ATOM 566 C CA . GLN A 1 67 ? 17.179 3.059 -19.745 1.00 90.31 67 GLN A CA 1
ATOM 567 C C . GLN A 1 67 ? 16.766 4.117 -20.760 1.00 90.31 67 GLN A C 1
ATOM 569 O O . GLN A 1 67 ? 16.338 3.775 -21.864 1.00 90.31 67 GLN A O 1
ATOM 574 N N . THR A 1 68 ? 16.909 5.379 -20.372 1.00 93.12 68 THR A N 1
ATOM 575 C CA . THR A 1 68 ? 16.722 6.534 -21.248 1.00 93.12 68 THR A CA 1
ATOM 576 C C . THR A 1 68 ? 17.982 7.381 -21.162 1.00 93.12 68 THR A C 1
ATOM 578 O O . THR A 1 68 ? 18.362 7.794 -20.066 1.00 93.12 6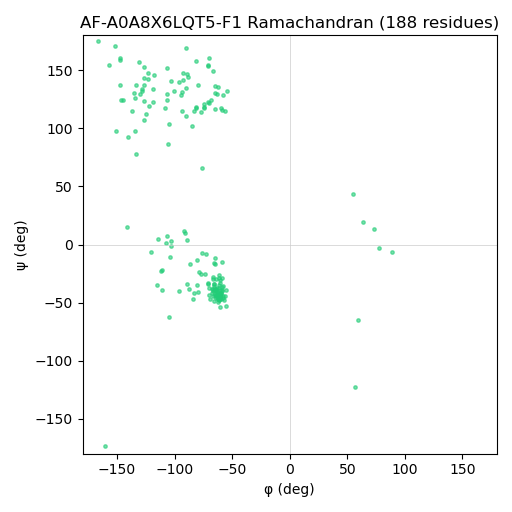8 THR A O 1
ATOM 581 N N . GLU A 1 69 ? 18.621 7.633 -22.299 1.00 93.56 69 GLU A N 1
ATOM 582 C CA . GLU A 1 69 ? 19.798 8.495 -22.416 1.00 93.56 69 GLU A CA 1
ATOM 583 C C . GLU A 1 69 ? 19.558 9.569 -23.478 1.00 93.56 69 GLU A C 1
ATOM 585 O O . GLU A 1 69 ? 19.030 9.280 -24.550 1.00 93.56 69 GLU A O 1
ATOM 590 N N . TYR A 1 70 ? 19.962 10.803 -23.177 1.00 94.12 70 TYR A N 1
ATOM 591 C CA . TYR A 1 70 ? 19.998 11.899 -24.144 1.00 94.12 70 TYR 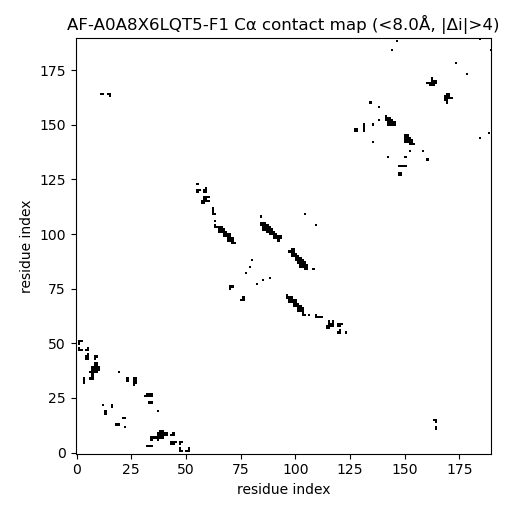A CA 1
ATOM 592 C C . TYR A 1 70 ? 21.395 11.950 -24.745 1.00 94.12 70 TYR A C 1
ATOM 594 O O . TYR A 1 70 ? 22.373 12.199 -24.039 1.00 94.12 70 TYR A O 1
ATOM 602 N N . VAL A 1 71 ? 21.476 11.680 -26.038 1.00 93.31 71 VAL A N 1
ATOM 603 C CA . VAL A 1 71 ? 22.725 11.507 -26.765 1.00 93.31 71 VAL A CA 1
ATOM 604 C C . VAL A 1 71 ? 22.932 12.705 -27.675 1.00 93.31 71 VAL A C 1
ATOM 606 O O . VAL A 1 71 ? 22.126 12.943 -28.573 1.00 93.31 71 VAL A O 1
ATOM 609 N N . MET A 1 72 ? 24.012 13.445 -27.428 1.00 93.44 72 MET A N 1
ATOM 610 C CA . MET A 1 72 ? 24.419 14.599 -28.241 1.00 93.44 72 MET A CA 1
ATOM 611 C C . MET A 1 72 ? 25.702 14.331 -29.035 1.00 93.44 72 MET A C 1
ATOM 613 O O . MET A 1 72 ? 25.946 14.954 -30.061 1.00 93.44 72 MET A O 1
ATOM 617 N N . GLU A 1 73 ? 26.508 13.367 -28.587 1.00 93.69 73 GLU A N 1
ATOM 618 C CA . GLU A 1 73 ? 27.775 13.011 -29.217 1.00 93.69 73 GLU A CA 1
ATOM 619 C C . GLU A 1 73 ? 27.647 11.725 -30.035 1.00 93.69 73 GLU A C 1
ATOM 621 O O . GLU A 1 73 ? 27.019 10.742 -29.629 1.00 93.69 73 GLU A O 1
ATOM 626 N N . LEU A 1 74 ? 28.309 11.699 -31.191 1.00 89.88 74 LEU A N 1
ATOM 627 C CA . LEU A 1 74 ? 28.245 10.565 -32.112 1.00 89.88 74 LEU A CA 1
ATOM 628 C C . LEU A 1 74 ? 28.888 9.290 -31.527 1.00 89.88 74 LEU A C 1
ATOM 630 O O . LEU A 1 74 ? 28.472 8.176 -31.847 1.00 89.88 74 LEU A O 1
ATOM 634 N N . GLU A 1 75 ? 29.886 9.437 -30.652 1.00 92.31 75 GLU A N 1
ATOM 635 C CA . GLU A 1 75 ? 30.526 8.313 -29.956 1.00 92.31 75 GLU A CA 1
ATOM 636 C C . GLU A 1 75 ? 29.540 7.589 -29.026 1.00 92.31 75 GLU A C 1
ATOM 638 O O . GLU A 1 75 ? 29.430 6.361 -29.072 1.00 92.31 75 GLU A O 1
ATOM 643 N N . ASP A 1 76 ? 28.769 8.346 -28.242 1.00 91.12 76 ASP A N 1
ATOM 644 C CA . ASP A 1 76 ? 27.729 7.815 -27.358 1.00 91.12 76 ASP A CA 1
ATOM 645 C C . ASP A 1 76 ? 26.615 7.130 -28.160 1.00 91.12 76 ASP A C 1
ATOM 647 O O . ASP A 1 76 ? 26.134 6.059 -27.780 1.00 91.12 76 ASP A O 1
ATOM 651 N N . PHE A 1 77 ? 26.259 7.702 -29.314 1.00 90.88 77 PHE A N 1
ATOM 652 C CA . PHE A 1 77 ? 25.287 7.108 -30.227 1.00 90.88 77 PHE A CA 1
ATOM 653 C C . PHE A 1 77 ? 25.750 5.732 -30.712 1.00 90.88 77 PHE A C 1
ATOM 655 O O . PHE A 1 77 ? 25.045 4.735 -30.535 1.00 90.88 77 PHE A O 1
ATOM 662 N N . TYR A 1 78 ? 26.963 5.635 -31.265 1.00 91.88 78 TYR A N 1
ATOM 663 C CA . TYR A 1 78 ? 27.486 4.355 -31.741 1.00 91.88 78 TYR A CA 1
ATOM 664 C C . TYR A 1 78 ? 27.710 3.352 -30.612 1.00 91.88 78 TYR A C 1
ATOM 666 O O . TYR A 1 78 ? 27.465 2.162 -30.819 1.00 91.88 78 TYR A O 1
ATOM 674 N N . ARG A 1 79 ? 28.097 3.807 -29.413 1.00 92.69 79 ARG A N 1
ATOM 675 C CA . ARG A 1 79 ? 28.198 2.948 -28.226 1.00 92.69 79 ARG A CA 1
ATOM 676 C C . ARG A 1 79 ? 26.885 2.233 -27.936 1.00 92.69 79 ARG A C 1
ATOM 678 O O . ARG A 1 79 ? 26.927 1.083 -27.517 1.00 92.69 79 ARG A O 1
ATOM 685 N N . ILE A 1 80 ? 25.740 2.889 -28.113 1.00 90.06 80 ILE A N 1
ATOM 686 C CA . ILE A 1 80 ? 24.431 2.288 -27.832 1.00 90.06 80 ILE A CA 1
ATOM 687 C C . ILE A 1 80 ? 23.955 1.460 -29.032 1.00 90.06 80 ILE A C 1
ATOM 689 O O . ILE A 1 80 ? 23.551 0.314 -28.860 1.00 90.06 80 ILE A O 1
ATOM 693 N N . VAL A 1 81 ? 24.037 1.991 -30.254 1.00 90.06 81 VAL A N 1
ATOM 694 C CA . VAL A 1 81 ? 23.504 1.313 -31.453 1.00 90.06 81 VAL A CA 1
ATOM 695 C C . VAL A 1 81 ? 24.260 0.039 -31.806 1.00 90.06 81 VAL A C 1
ATOM 697 O O . VAL A 1 81 ? 23.646 -0.940 -32.220 1.00 90.06 81 VAL A O 1
ATOM 700 N N . LEU A 1 82 ? 25.584 0.040 -31.652 1.00 92.19 82 LEU A N 1
ATOM 701 C CA . LEU A 1 82 ? 26.431 -1.095 -32.025 1.00 92.19 82 LEU A CA 1
ATOM 702 C C . LEU A 1 82 ? 26.613 -2.104 -30.884 1.00 92.19 82 LEU A C 1
ATOM 704 O O . LEU A 1 82 ? 27.388 -3.050 -31.012 1.00 92.19 82 LEU A O 1
ATOM 708 N N . ASN A 1 83 ? 25.942 -1.907 -29.749 1.00 91.31 83 ASN A N 1
ATOM 709 C CA . ASN A 1 83 ? 26.069 -2.803 -28.613 1.00 91.31 83 ASN A CA 1
ATOM 710 C C . ASN A 1 83 ? 25.124 -3.999 -28.748 1.00 91.31 83 ASN A C 1
ATOM 712 O O . ASN A 1 83 ? 23.943 -3.926 -28.409 1.00 91.31 83 ASN A O 1
ATOM 716 N N . ASP A 1 84 ? 25.687 -5.139 -29.143 1.00 90.81 84 ASP A N 1
ATOM 717 C CA . ASP A 1 84 ? 24.971 -6.413 -29.256 1.00 90.81 84 ASP A CA 1
ATOM 718 C C . ASP A 1 84 ? 24.339 -6.891 -27.940 1.00 90.81 84 ASP A C 1
ATOM 720 O O . ASP A 1 84 ? 23.489 -7.784 -27.956 1.00 90.81 84 ASP A O 1
ATOM 724 N N . ALA A 1 85 ? 24.713 -6.330 -26.788 1.00 89.88 85 ALA A N 1
ATOM 725 C CA . ALA A 1 85 ? 24.074 -6.639 -25.516 1.00 89.88 85 ALA A CA 1
ATOM 726 C C . ALA A 1 85 ? 22.703 -5.959 -25.345 1.00 89.88 85 ALA A C 1
ATOM 728 O O . ALA A 1 85 ? 22.006 -6.271 -24.381 1.00 89.88 85 ALA A O 1
ATOM 729 N N . ILE A 1 86 ? 22.289 -5.062 -26.245 1.00 90.25 86 ILE A N 1
ATOM 730 C CA . ILE A 1 86 ? 20.989 -4.376 -26.221 1.00 90.25 86 ILE A CA 1
ATOM 731 C C . ILE A 1 86 ? 19.956 -5.156 -27.052 1.00 90.25 86 ILE A C 1
ATOM 733 O O . ILE A 1 86 ? 20.278 -5.747 -28.081 1.00 90.25 86 ILE A O 1
ATOM 737 N N . LYS A 1 87 ? 18.706 -5.216 -26.574 1.00 83.44 87 LYS A N 1
ATOM 738 C CA . LYS A 1 87 ? 17.610 -5.984 -27.198 1.00 83.44 87 LYS A CA 1
ATOM 739 C C . LYS A 1 87 ? 16.513 -5.111 -27.805 1.00 83.44 87 LYS A C 1
ATOM 741 O O . LYS A 1 87 ? 16.011 -5.437 -28.871 1.00 83.44 87 LYS A O 1
ATOM 746 N N . ASP A 1 88 ? 16.170 -4.012 -27.135 1.00 79.69 88 ASP A N 1
ATOM 747 C CA . ASP A 1 88 ? 14.987 -3.205 -27.451 1.00 79.69 88 ASP A CA 1
ATOM 748 C C . ASP A 1 88 ? 15.355 -1.716 -27.490 1.00 79.69 88 ASP A C 1
ATOM 750 O O . ASP A 1 88 ? 15.110 -1.007 -26.516 1.00 79.69 88 ASP A O 1
ATOM 754 N N . SER A 1 89 ? 15.983 -1.245 -28.571 1.00 87.44 89 SER A N 1
ATOM 755 C CA . SER A 1 89 ? 16.340 0.170 -28.740 1.00 87.44 89 SER A CA 1
ATOM 756 C C . SER A 1 89 ? 15.267 0.946 -29.510 1.00 87.44 89 SER A C 1
ATOM 758 O O . SER A 1 89 ? 14.870 0.536 -30.599 1.00 87.44 89 SER A O 1
ATOM 760 N N . ASN A 1 90 ? 14.858 2.096 -28.986 1.00 91.38 90 ASN A N 1
ATOM 761 C CA . ASN A 1 90 ? 14.035 3.098 -29.655 1.00 91.38 90 ASN A CA 1
ATOM 762 C C . ASN A 1 90 ? 14.771 4.443 -29.655 1.00 91.38 90 ASN A C 1
ATOM 764 O O . ASN A 1 90 ? 15.493 4.745 -28.707 1.00 91.38 90 ASN A O 1
ATOM 768 N N . MET A 1 91 ? 14.572 5.247 -30.695 1.00 93.00 91 MET A N 1
ATOM 769 C CA . MET A 1 91 ? 15.218 6.550 -30.857 1.00 93.00 91 MET A CA 1
ATOM 770 C C . MET A 1 91 ? 14.167 7.611 -31.150 1.00 93.00 91 MET A C 1
ATOM 772 O O . MET A 1 91 ? 13.305 7.413 -32.007 1.00 93.00 91 MET A O 1
ATOM 776 N N . ILE A 1 92 ? 14.268 8.745 -30.470 1.00 93.19 92 ILE A N 1
ATOM 777 C CA . ILE A 1 92 ? 13.439 9.922 -30.699 1.00 93.19 92 ILE A CA 1
ATOM 778 C C . ILE A 1 92 ? 14.383 11.093 -30.965 1.00 93.19 92 ILE A C 1
ATOM 780 O O . ILE A 1 92 ? 15.124 11.524 -30.087 1.00 93.19 92 ILE A O 1
ATOM 784 N N . PHE A 1 93 ? 14.377 11.599 -32.196 1.00 91.69 93 PHE A N 1
ATOM 785 C CA . PHE A 1 93 ? 15.152 12.782 -32.568 1.00 91.69 93 PHE A CA 1
ATOM 786 C C . PHE A 1 93 ? 14.427 14.023 -32.048 1.00 91.69 93 PHE A C 1
ATOM 788 O O . PHE A 1 93 ? 13.312 14.314 -32.483 1.00 91.69 93 PHE A O 1
ATOM 795 N N . LEU A 1 94 ? 15.038 14.726 -31.095 1.00 91.38 94 LEU A N 1
ATOM 796 C CA . LEU A 1 94 ? 14.452 15.926 -30.494 1.00 91.38 94 LEU A CA 1
ATOM 797 C C . LEU A 1 94 ? 14.814 17.176 -31.300 1.00 91.38 94 LEU A C 1
ATOM 799 O O . LEU A 1 94 ? 13.990 18.077 -31.449 1.00 91.38 94 LEU A O 1
ATOM 803 N N . ASN A 1 95 ? 16.046 17.225 -31.808 1.00 91.69 95 ASN A N 1
ATOM 804 C CA . ASN A 1 95 ? 16.569 18.250 -32.708 1.00 91.69 95 ASN A CA 1
ATOM 805 C C . ASN A 1 95 ? 17.823 17.720 -33.434 1.00 91.69 95 ASN A C 1
ATOM 807 O O . ASN A 1 95 ? 18.155 16.541 -33.307 1.00 91.69 95 ASN A O 1
ATOM 811 N N . ASP A 1 96 ? 18.501 18.589 -34.188 1.00 88.75 96 ASP A N 1
ATOM 812 C CA . ASP A 1 96 ? 19.658 18.227 -35.018 1.00 88.75 96 ASP A CA 1
ATOM 813 C C . ASP A 1 96 ? 20.851 17.679 -34.211 1.00 88.75 96 ASP A C 1
ATOM 815 O O . ASP A 1 96 ? 21.611 16.865 -34.732 1.00 88.75 96 ASP A O 1
ATOM 819 N N . ASP A 1 97 ? 20.970 18.056 -32.934 1.00 90.75 97 ASP A N 1
ATOM 820 C CA . ASP A 1 97 ? 22.116 17.731 -32.077 1.00 90.75 97 ASP A CA 1
ATOM 821 C C . ASP A 1 97 ? 21.747 16.808 -30.900 1.00 90.75 97 ASP A C 1
ATOM 823 O O . ASP A 1 97 ? 22.575 16.567 -30.026 1.00 90.75 97 ASP A O 1
ATOM 827 N N . CYS A 1 98 ? 20.504 16.317 -30.807 1.00 92.12 98 CYS A N 1
ATOM 828 C CA . CYS A 1 98 ? 20.053 15.538 -29.653 1.00 92.12 98 CYS A CA 1
ATOM 829 C C . CYS A 1 98 ? 19.067 14.427 -30.025 1.00 92.12 98 CYS A C 1
ATOM 831 O O . CYS A 1 98 ? 17.979 14.664 -30.565 1.00 92.12 98 CYS A O 1
ATOM 833 N N . VAL A 1 99 ? 19.432 13.204 -29.638 1.00 94.50 99 VAL A N 1
ATOM 834 C CA . VAL A 1 99 ? 18.615 11.999 -29.778 1.00 94.50 99 VAL A CA 1
ATOM 835 C C . VAL A 1 99 ? 18.326 11.423 -28.398 1.00 94.50 99 VAL A C 1
ATOM 837 O O . VAL A 1 99 ? 19.238 11.081 -27.649 1.00 94.50 99 VAL A O 1
ATOM 840 N N . GLU A 1 100 ? 17.052 11.267 -28.062 1.00 95.50 100 GLU A N 1
ATOM 841 C CA . GLU A 1 100 ? 16.627 10.498 -26.897 1.00 95.50 100 GLU A CA 1
ATOM 842 C C . GLU A 1 100 ? 16.584 9.015 -27.271 1.00 95.50 100 GLU A C 1
ATOM 844 O O . GLU A 1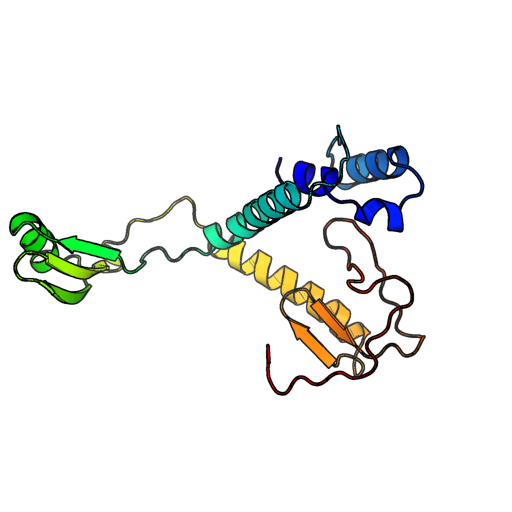 100 ? 15.817 8.578 -28.132 1.00 95.50 100 GLU A O 1
ATOM 849 N N . MET A 1 101 ? 17.447 8.229 -26.637 1.00 93.06 101 MET A N 1
ATOM 850 C CA . MET A 1 101 ? 17.551 6.796 -26.857 1.00 93.06 101 MET A CA 1
ATOM 851 C C . MET A 1 101 ? 16.963 6.047 -25.674 1.00 93.06 101 MET A C 1
ATOM 853 O O . MET A 1 101 ? 17.417 6.191 -24.539 1.00 93.06 101 MET A O 1
ATOM 857 N N . HIS A 1 102 ? 15.996 5.180 -25.951 1.00 93.94 102 HIS A N 1
ATOM 858 C CA . HIS A 1 102 ? 15.481 4.244 -24.966 1.00 93.94 102 HIS A CA 1
ATOM 859 C C . HIS A 1 102 ? 15.966 2.848 -25.279 1.00 93.94 102 HIS A C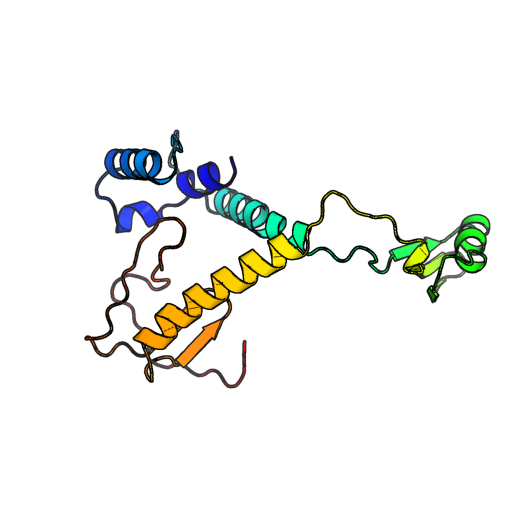 1
ATOM 861 O O . HIS A 1 102 ? 15.774 2.382 -26.397 1.00 93.94 102 HIS A O 1
ATOM 867 N N . TYR A 1 103 ? 16.529 2.143 -24.306 1.00 92.12 103 TYR A N 1
ATOM 868 C CA . TYR A 1 103 ? 17.021 0.797 -24.560 1.00 92.12 103 TYR A CA 1
ATOM 869 C C . TYR A 1 103 ? 16.909 -0.140 -23.357 1.00 92.12 103 TYR A C 1
ATOM 871 O O . TYR A 1 103 ? 16.796 0.286 -22.206 1.00 92.12 103 TYR A O 1
ATOM 879 N N . LYS A 1 104 ? 16.919 -1.449 -23.623 1.00 91.00 104 LYS A N 1
ATOM 880 C CA . LYS A 1 104 ? 17.039 -2.508 -22.610 1.00 91.00 104 LYS A CA 1
ATOM 881 C C . LYS A 1 104 ? 18.178 -3.445 -22.955 1.00 91.00 104 LYS A C 1
ATOM 883 O O . LYS A 1 104 ? 18.366 -3.792 -24.120 1.00 91.00 104 LYS A O 1
ATOM 888 N N . MET A 1 105 ? 18.877 -3.910 -21.928 1.00 89.12 105 MET A N 1
ATOM 889 C CA . MET A 1 105 ? 19.874 -4.965 -22.081 1.00 89.12 105 MET A CA 1
ATOM 890 C C . MET A 1 105 ? 19.172 -6.299 -22.360 1.00 89.12 105 MET A C 1
ATOM 892 O O . MET A 1 105 ? 18.032 -6.507 -21.950 1.00 89.12 105 MET A O 1
ATOM 896 N N . LYS A 1 106 ? 19.834 -7.232 -23.036 1.00 88.19 106 LYS A N 1
ATOM 897 C CA . LYS A 1 106 ? 19.415 -8.636 -23.048 1.00 88.19 106 LYS A CA 1
ATOM 898 C C . LYS A 1 106 ? 19.601 -9.207 -21.638 1.00 88.19 106 LYS A C 1
ATOM 900 O O . LYS A 1 106 ? 20.505 -8.801 -20.902 1.00 88.19 106 LYS A O 1
ATOM 905 N N . ASP A 1 107 ? 18.757 -10.163 -21.260 1.00 84.00 107 ASP A N 1
ATOM 906 C CA . ASP A 1 107 ? 18.742 -10.707 -19.895 1.00 84.00 107 ASP A CA 1
ATOM 907 C C . ASP A 1 107 ? 20.083 -11.354 -19.504 1.00 84.00 107 ASP A C 1
ATOM 909 O O . ASP A 1 107 ? 20.521 -11.209 -18.368 1.00 84.00 107 ASP A O 1
ATOM 913 N N . GLU A 1 108 ? 20.791 -11.955 -20.467 1.00 85.38 108 GLU A N 1
ATOM 914 C CA . GLU A 1 108 ? 22.128 -12.555 -20.303 1.00 85.38 108 GLU A CA 1
ATOM 915 C C . GLU A 1 108 ? 23.208 -11.548 -19.871 1.00 85.38 108 GLU A C 1
ATOM 917 O O . GLU A 1 108 ? 24.165 -11.915 -19.193 1.00 85.38 108 GLU A O 1
ATOM 922 N N . TYR A 1 109 ? 23.047 -10.272 -20.237 1.00 83.31 109 TYR A N 1
ATOM 923 C CA . TYR A 1 109 ? 23.968 -9.186 -19.883 1.00 83.31 109 TYR A CA 1
ATOM 924 C C . TYR A 1 109 ? 23.426 -8.307 -18.750 1.00 83.31 109 TYR A C 1
ATOM 926 O O . TYR A 1 109 ? 24.049 -7.310 -18.373 1.00 83.31 109 TYR A O 1
ATOM 934 N N . THR A 1 110 ? 22.261 -8.651 -18.192 1.00 80.50 110 THR A N 1
ATOM 935 C CA . THR A 1 110 ? 21.696 -7.927 -17.055 1.00 80.50 110 THR A CA 1
ATOM 936 C C . THR A 1 110 ? 22.469 -8.298 -15.797 1.00 80.50 110 THR A C 1
ATOM 938 O O . THR A 1 110 ? 22.475 -9.449 -15.369 1.00 80.50 110 THR A O 1
ATOM 941 N N . LYS A 1 111 ? 23.112 -7.307 -15.171 1.00 75.81 111 LYS A N 1
ATOM 942 C CA . LYS A 1 111 ? 23.820 -7.518 -13.906 1.00 75.81 111 LYS A CA 1
ATOM 943 C C . LYS A 1 111 ? 22.847 -7.952 -12.815 1.00 75.81 111 LYS A C 1
ATOM 945 O O . LYS A 1 111 ? 21.794 -7.340 -12.615 1.00 75.81 111 LYS A O 1
ATOM 950 N N . ASP A 1 112 ? 23.249 -8.958 -12.052 1.00 74.12 112 ASP A N 1
ATOM 951 C CA . ASP A 1 112 ? 22.543 -9.309 -10.833 1.00 74.12 112 ASP A CA 1
ATOM 952 C C . ASP A 1 112 ? 22.638 -8.182 -9.805 1.00 74.12 112 ASP A C 1
ATOM 954 O O . ASP A 1 112 ? 23.694 -7.592 -9.571 1.00 74.12 112 ASP A O 1
ATOM 958 N N . ASN A 1 113 ? 21.505 -7.891 -9.170 1.00 74.00 113 ASN A N 1
ATOM 959 C CA . ASN A 1 113 ? 21.438 -6.946 -8.071 1.00 74.00 113 ASN A CA 1
ATOM 960 C C . ASN A 1 113 ? 21.296 -7.710 -6.753 1.00 74.00 113 ASN A C 1
ATOM 962 O O . ASN A 1 113 ? 20.204 -8.174 -6.414 1.00 74.00 113 ASN A O 1
ATOM 966 N N . PHE A 1 114 ? 22.391 -7.798 -5.997 1.00 79.50 114 PHE A N 1
ATOM 967 C CA . PHE A 1 114 ? 22.429 -8.453 -4.684 1.00 79.50 114 PHE A CA 1
ATOM 968 C C . PHE A 1 114 ? 21.565 -7.753 -3.621 1.00 79.50 114 PHE A C 1
ATOM 970 O O . PHE A 1 114 ? 21.291 -8.332 -2.576 1.00 79.50 114 PHE A O 1
ATOM 977 N N . ASN A 1 115 ? 21.076 -6.540 -3.901 1.00 82.75 115 ASN A N 1
ATOM 978 C CA . ASN A 1 115 ? 20.176 -5.794 -3.018 1.00 82.75 115 ASN A CA 1
ATOM 979 C C . ASN A 1 115 ? 18.684 -6.042 -3.322 1.00 82.75 115 ASN A C 1
ATOM 981 O O . ASN A 1 115 ? 17.830 -5.300 -2.836 1.00 82.75 115 ASN A O 1
ATOM 985 N N . THR A 1 116 ? 18.353 -7.039 -4.153 1.00 86.56 116 THR A N 1
ATOM 986 C CA . THR A 1 116 ? 16.968 -7.422 -4.484 1.00 86.56 116 THR A CA 1
ATOM 987 C C . THR A 1 116 ? 16.682 -8.851 -4.039 1.00 86.56 116 THR A C 1
ATOM 989 O O . THR A 1 116 ? 17.560 -9.709 -4.071 1.00 86.56 116 THR A O 1
ATOM 992 N N . ASN A 1 117 ? 15.447 -9.118 -3.616 1.00 90.56 117 ASN A N 1
ATOM 993 C CA . ASN A 1 117 ? 15.009 -10.455 -3.238 1.00 90.56 117 ASN A CA 1
ATOM 994 C C . ASN A 1 117 ? 13.508 -10.595 -3.513 1.00 90.56 117 ASN A C 1
ATOM 996 O O . ASN A 1 117 ? 12.664 -10.200 -2.706 1.00 90.56 117 ASN A O 1
ATOM 1000 N N . VAL A 1 118 ? 13.179 -11.183 -4.664 1.00 90.81 118 VAL A N 1
ATOM 1001 C CA . VAL A 1 118 ? 11.788 -11.336 -5.109 1.00 90.81 118 VAL A CA 1
ATOM 1002 C C . VAL A 1 118 ? 10.952 -12.168 -4.134 1.00 90.81 118 VAL A C 1
ATOM 1004 O O . VAL A 1 118 ? 9.767 -11.890 -3.968 1.00 90.81 118 VAL A O 1
ATOM 1007 N N . TYR A 1 119 ? 11.562 -13.125 -3.427 1.00 93.12 119 TYR A N 1
ATOM 1008 C CA . TYR A 1 119 ? 10.864 -13.940 -2.437 1.00 93.12 119 TYR A CA 1
ATOM 1009 C C . TYR A 1 119 ? 10.419 -13.091 -1.249 1.00 93.12 119 TYR A C 1
ATOM 1011 O O . TYR A 1 119 ? 9.259 -13.166 -0.858 1.00 93.12 119 TYR A O 1
ATOM 1019 N N . MET A 1 120 ? 11.281 -12.209 -0.733 1.00 92.81 120 MET A N 1
ATOM 1020 C CA . MET A 1 120 ? 10.907 -11.289 0.351 1.00 92.81 120 MET A CA 1
ATOM 1021 C C . MET A 1 120 ? 9.741 -10.382 -0.050 1.00 92.81 120 MET A C 1
ATOM 1023 O O . MET A 1 120 ? 8.813 -10.185 0.737 1.00 92.81 120 MET A O 1
ATOM 1027 N N . ALA A 1 121 ? 9.755 -9.863 -1.282 1.00 92.69 121 ALA A N 1
ATOM 1028 C CA . ALA A 1 121 ? 8.667 -9.040 -1.808 1.00 92.69 121 ALA A CA 1
ATOM 1029 C C . ALA A 1 121 ? 7.360 -9.834 -1.989 1.00 92.69 121 ALA A C 1
ATOM 1031 O O . ALA A 1 121 ? 6.281 -9.323 -1.677 1.00 92.69 121 ALA A O 1
ATOM 1032 N N . ALA A 1 122 ? 7.452 -11.081 -2.464 1.00 94.56 122 ALA A N 1
ATOM 1033 C CA . ALA A 1 122 ? 6.310 -11.972 -2.633 1.00 94.56 122 ALA A CA 1
ATOM 1034 C C . ALA A 1 122 ? 5.688 -12.354 -1.283 1.00 94.56 122 ALA A C 1
ATOM 1036 O O . ALA A 1 122 ? 4.482 -12.186 -1.119 1.00 94.56 122 ALA A O 1
ATOM 1037 N N . PHE A 1 123 ? 6.506 -12.769 -0.308 1.00 95.25 123 PHE A N 1
ATOM 1038 C CA . PHE A 1 123 ? 6.055 -13.142 1.034 1.00 95.25 123 PHE A CA 1
ATOM 1039 C C . PHE A 1 123 ? 5.401 -11.974 1.771 1.00 95.25 123 PHE A C 1
ATOM 1041 O O . PHE A 1 123 ? 4.308 -12.122 2.307 1.00 95.25 123 PHE A O 1
ATOM 1048 N N . THR A 1 124 ? 6.005 -10.781 1.754 1.00 92.88 124 THR A N 1
ATOM 1049 C CA . THR A 1 124 ? 5.361 -9.606 2.372 1.00 92.88 124 THR A CA 1
ATOM 1050 C C . THR A 1 124 ? 4.019 -9.276 1.715 1.00 92.88 124 THR A C 1
ATOM 1052 O O . THR A 1 124 ? 3.060 -8.957 2.412 1.00 92.88 124 THR A O 1
ATOM 1055 N N . ALA A 1 125 ? 3.911 -9.399 0.386 1.00 93.38 125 ALA A N 1
ATOM 1056 C CA . ALA A 1 125 ? 2.659 -9.165 -0.335 1.00 93.38 125 ALA A CA 1
ATOM 1057 C C . ALA A 1 125 ? 1.591 -10.241 -0.075 1.00 93.38 125 ALA A C 1
ATOM 1059 O O . ALA A 1 125 ? 0.401 -9.933 -0.047 1.00 93.38 125 ALA A O 1
ATOM 1060 N N . SER A 1 126 ? 1.984 -11.511 0.049 1.00 95.62 126 SER A N 1
ATOM 1061 C CA . SER A 1 126 ? 1.052 -12.596 0.364 1.00 95.62 126 SER A CA 1
ATOM 1062 C C . SER A 1 126 ? 0.562 -12.494 1.800 1.00 95.62 126 SER A C 1
ATOM 1064 O O . SER A 1 126 ? -0.638 -12.588 2.017 1.00 95.62 126 SER A O 1
ATOM 1066 N N . SER A 1 127 ? 1.448 -12.221 2.760 1.00 94.62 127 SER A N 1
ATOM 1067 C CA . SER A 1 127 ? 1.068 -12.082 4.168 1.00 94.62 127 SER A CA 1
ATOM 1068 C C . SER A 1 127 ? 0.124 -10.900 4.395 1.00 94.62 127 SER A C 1
ATOM 1070 O O . SER A 1 127 ? -0.858 -11.044 5.115 1.00 94.62 127 SER A O 1
ATOM 1072 N N . ALA A 1 128 ? 0.362 -9.760 3.732 1.00 93.88 128 ALA A N 1
ATOM 1073 C CA . ALA A 1 128 ? -0.564 -8.626 3.776 1.00 93.88 128 ALA A CA 1
ATOM 1074 C C . ALA A 1 128 ? -1.954 -8.999 3.227 1.00 93.88 128 ALA A C 1
ATOM 1076 O O . ALA A 1 128 ? -2.964 -8.698 3.855 1.00 93.88 128 ALA A O 1
ATOM 1077 N N . ARG A 1 129 ? -2.007 -9.725 2.099 1.00 95.56 129 ARG A N 1
ATOM 1078 C CA . ARG A 1 129 ? -3.273 -10.195 1.515 1.00 95.56 129 ARG A CA 1
ATOM 1079 C C . ARG A 1 129 ? -4.004 -11.190 2.407 1.00 95.56 129 ARG A C 1
ATOM 1081 O O . ARG A 1 129 ? -5.210 -11.065 2.546 1.00 95.56 129 ARG A O 1
ATOM 1088 N N . ILE A 1 130 ? -3.303 -12.145 3.017 1.00 96.06 130 ILE A N 1
ATOM 1089 C CA . ILE A 1 130 ? -3.914 -13.098 3.957 1.00 96.06 130 ILE A CA 1
ATOM 1090 C C . ILE A 1 130 ? -4.575 -12.340 5.111 1.00 96.06 130 ILE A C 1
ATOM 1092 O O . ILE A 1 130 ? -5.738 -12.585 5.400 1.00 96.06 130 ILE A O 1
ATOM 1096 N N . ARG A 1 131 ? -3.883 -11.355 5.695 1.00 94.56 131 ARG A N 1
ATOM 1097 C CA . ARG A 1 131 ? -4.426 -10.543 6.794 1.00 94.56 131 ARG A CA 1
ATOM 1098 C C . ARG A 1 131 ? -5.657 -9.725 6.387 1.00 94.56 131 ARG A C 1
ATOM 1100 O O . ARG A 1 131 ? -6.583 -9.596 7.179 1.00 94.56 131 ARG A O 1
ATOM 1107 N N . LEU A 1 132 ? -5.681 -9.191 5.164 1.00 95.31 132 LEU A N 1
ATOM 1108 C CA . LEU A 1 132 ? -6.866 -8.536 4.596 1.00 95.31 132 LEU A CA 1
ATOM 1109 C C . LEU A 1 132 ? -8.031 -9.533 4.469 1.00 95.31 132 LEU A C 1
ATOM 1111 O O . LEU A 1 132 ? -9.130 -9.265 4.949 1.00 95.31 132 LEU A O 1
ATOM 1115 N N . TYR A 1 133 ? -7.771 -10.710 3.890 1.00 95.00 133 TYR A N 1
ATOM 1116 C CA . TYR A 1 133 ? -8.778 -11.759 3.719 1.00 95.00 133 TYR A CA 1
ATOM 1117 C C . TYR A 1 133 ? -9.338 -12.277 5.047 1.00 95.00 133 TYR A C 1
ATOM 1119 O O . TYR A 1 133 ? -10.533 -12.524 5.122 1.00 95.00 133 TYR A O 1
ATOM 1127 N N . GLU A 1 134 ? -8.525 -12.398 6.099 1.00 94.44 134 GLU A N 1
ATOM 1128 C CA . GLU A 1 134 ? -8.988 -12.814 7.433 1.00 94.44 134 GLU A CA 1
ATOM 1129 C C . GLU A 1 134 ? -10.071 -11.887 8.000 1.00 94.44 134 GLU A C 1
ATOM 1131 O O . GLU A 1 134 ? -10.980 -12.349 8.686 1.00 94.44 134 GLU A O 1
ATOM 1136 N N . ILE A 1 135 ? -9.988 -10.580 7.736 1.00 94.31 135 ILE A N 1
ATOM 1137 C CA . ILE A 1 135 ? -11.026 -9.634 8.161 1.00 94.31 135 ILE A CA 1
ATOM 1138 C C . ILE A 1 135 ? -12.223 -9.674 7.221 1.00 94.31 135 ILE A C 1
ATOM 1140 O O . ILE A 1 135 ? -13.357 -9.673 7.691 1.00 94.31 135 ILE A O 1
ATOM 1144 N N . MET A 1 136 ? -11.991 -9.758 5.910 1.00 94.44 136 MET A N 1
ATOM 1145 C CA . MET A 1 136 ? -13.084 -9.884 4.944 1.00 94.44 136 MET A CA 1
ATOM 1146 C C . MET A 1 136 ? -13.935 -11.132 5.206 1.00 94.44 136 MET A C 1
ATOM 1148 O O . MET A 1 136 ? -15.153 -11.054 5.134 1.00 94.44 136 MET A O 1
ATOM 1152 N N . ASP A 1 137 ? -13.312 -12.257 5.563 1.00 94.44 137 ASP A N 1
ATOM 1153 C CA . ASP A 1 137 ? -14.003 -13.509 5.892 1.00 94.44 137 ASP A CA 1
ATOM 1154 C C . ASP A 1 137 ? -14.870 -13.368 7.153 1.00 94.44 137 ASP A C 1
ATOM 1156 O O . ASP A 1 137 ? -16.011 -13.824 7.179 1.00 94.44 137 ASP A O 1
ATOM 1160 N N . LYS A 1 138 ? -14.381 -12.645 8.173 1.00 92.62 138 LYS A N 1
ATOM 1161 C CA . LYS A 1 138 ? -15.165 -12.317 9.378 1.00 92.62 138 LYS A CA 1
ATOM 1162 C C . LYS A 1 138 ? -16.361 -11.414 9.079 1.00 92.62 138 LYS A C 1
ATOM 1164 O O . LYS A 1 138 ? -17.412 -11.582 9.689 1.00 92.62 138 LYS A O 1
ATOM 1169 N N . LEU A 1 139 ? -16.185 -10.442 8.187 1.00 94.31 139 LEU A N 1
ATOM 1170 C CA . LEU A 1 139 ? -17.229 -9.490 7.800 1.00 94.31 139 LEU A CA 1
ATOM 1171 C C . LEU A 1 139 ? -18.237 -10.085 6.808 1.00 94.31 139 LEU A C 1
ATOM 1173 O O . LEU A 1 139 ? -19.367 -9.608 6.727 1.00 94.31 139 LEU A O 1
ATOM 1177 N N . GLY A 1 140 ? -17.842 -11.111 6.053 1.00 93.62 140 GLY A N 1
ATOM 1178 C CA . GLY A 1 140 ? -18.704 -11.836 5.130 1.00 93.62 140 GLY A CA 1
ATOM 1179 C C . GLY A 1 140 ? -19.361 -10.931 4.085 1.00 93.62 140 GLY A C 1
ATOM 1180 O O . GLY A 1 140 ? -18.693 -10.233 3.323 1.00 93.62 140 GLY A O 1
ATOM 1181 N N . ASP A 1 141 ? -20.693 -10.950 4.050 1.00 93.75 141 ASP A N 1
ATOM 1182 C CA . ASP A 1 141 ? -21.524 -10.204 3.098 1.00 93.75 141 ASP A CA 1
ATOM 1183 C C . ASP A 1 141 ? -21.564 -8.689 3.358 1.00 93.75 141 ASP A C 1
ATOM 1185 O O . ASP A 1 141 ? -22.099 -7.945 2.538 1.00 93.75 141 ASP A O 1
ATOM 1189 N N . LYS A 1 142 ? -21.003 -8.218 4.480 1.00 94.62 142 LYS A N 1
ATOM 1190 C CA . LYS A 1 142 ? -20.970 -6.790 4.829 1.00 94.62 142 LYS A CA 1
ATOM 1191 C C . LYS A 1 142 ? -19.868 -6.016 4.123 1.00 94.62 142 LYS A C 1
ATOM 1193 O O . LYS A 1 142 ? -19.895 -4.789 4.158 1.00 94.62 142 LYS A O 1
ATOM 1198 N N . VAL A 1 143 ? -18.904 -6.692 3.498 1.00 94.00 143 VAL A N 1
ATOM 1199 C CA . VAL A 1 143 ? -17.800 -6.034 2.789 1.00 94.00 143 VAL A CA 1
ATOM 1200 C C . VAL A 1 143 ? -18.310 -5.375 1.507 1.00 94.00 143 VAL A C 1
ATOM 1202 O O . VAL A 1 143 ? -18.843 -6.041 0.624 1.00 94.00 143 VAL A O 1
ATOM 1205 N N . LEU A 1 144 ? -18.097 -4.065 1.387 1.00 93.00 144 LEU A N 1
ATOM 1206 C CA . LEU A 1 144 ? -18.459 -3.268 0.213 1.00 93.00 144 LEU A CA 1
ATOM 1207 C C . LEU A 1 144 ? -17.286 -3.093 -0.750 1.00 93.00 144 LEU A C 1
ATOM 1209 O O . LEU A 1 144 ? -17.463 -3.119 -1.966 1.00 93.00 144 LEU A O 1
ATOM 1213 N N . TYR A 1 145 ? -16.088 -2.875 -0.208 1.00 94.19 145 TYR A N 1
ATOM 1214 C CA . TYR A 1 145 ? -14.888 -2.591 -0.988 1.00 94.19 145 TYR A CA 1
ATOM 1215 C C . TYR A 1 145 ? -13.629 -2.940 -0.191 1.00 94.19 145 TYR A C 1
ATOM 1217 O O . TYR A 1 145 ? -13.633 -2.912 1.038 1.00 94.19 145 TYR A O 1
ATOM 1225 N N . SER A 1 146 ? -12.532 -3.230 -0.889 1.00 93.12 146 SER A N 1
ATOM 1226 C CA . SER A 1 146 ? -11.212 -3.399 -0.280 1.00 93.12 146 SER A CA 1
ATOM 1227 C C . SER A 1 146 ? -10.116 -2.928 -1.233 1.00 93.12 146 SER A C 1
ATOM 1229 O O . SER A 1 146 ? -10.151 -3.293 -2.410 1.00 93.12 146 SER A O 1
ATOM 1231 N N . ASP A 1 147 ? -9.109 -2.209 -0.738 1.00 93.50 147 ASP A N 1
ATOM 1232 C CA . ASP A 1 147 ? -7.896 -1.890 -1.504 1.00 93.50 147 ASP A CA 1
ATOM 1233 C C . ASP A 1 147 ? -6.652 -2.058 -0.640 1.00 93.50 147 ASP A C 1
ATOM 1235 O O . ASP A 1 147 ? -6.426 -1.282 0.278 1.00 93.50 147 ASP A O 1
ATOM 1239 N N . THR A 1 148 ? -5.811 -3.029 -1.004 1.00 89.56 148 THR A N 1
ATOM 1240 C CA . THR A 1 148 ? -4.468 -3.288 -0.456 1.00 89.56 148 THR A CA 1
ATOM 1241 C C . THR A 1 148 ? -4.412 -3.575 1.051 1.00 89.56 148 THR A C 1
ATOM 1243 O O . THR A 1 148 ? -4.013 -4.672 1.439 1.00 89.56 148 THR A O 1
ATOM 1246 N N . ASP A 1 149 ? -4.762 -2.598 1.877 1.00 92.31 149 ASP A N 1
ATOM 1247 C CA . ASP A 1 149 ? -4.719 -2.574 3.334 1.00 92.31 149 ASP A CA 1
ATOM 1248 C C . ASP A 1 149 ? -5.923 -1.842 3.964 1.00 92.31 149 ASP A C 1
ATOM 1250 O O . ASP A 1 149 ? -5.892 -1.553 5.157 1.00 92.31 149 ASP A O 1
ATOM 1254 N N . SER A 1 150 ? -6.996 -1.585 3.204 1.00 93.19 150 SER A N 1
ATOM 1255 C CA . SER A 1 150 ? -8.255 -1.007 3.696 1.00 93.19 150 SER A CA 1
ATOM 1256 C C . SER A 1 150 ? -9.479 -1.848 3.315 1.00 93.19 150 SER A C 1
ATOM 1258 O O . SER A 1 150 ? -9.473 -2.568 2.311 1.00 93.19 150 SER A O 1
ATOM 1260 N N . ILE A 1 151 ? -10.534 -1.758 4.132 1.00 94.00 151 ILE A N 1
ATOM 1261 C CA . ILE A 1 151 ? -11.839 -2.394 3.907 1.00 94.00 151 ILE A CA 1
ATOM 1262 C C . ILE A 1 151 ? -12.934 -1.371 4.216 1.00 94.00 151 ILE A C 1
ATOM 1264 O O . ILE A 1 151 ? -12.936 -0.781 5.292 1.00 94.00 151 ILE A O 1
ATOM 1268 N N . MET A 1 152 ? -13.886 -1.221 3.299 1.00 93.25 152 MET A N 1
ATOM 1269 C CA . MET A 1 152 ? -15.167 -0.559 3.545 1.00 93.25 152 MET A CA 1
ATOM 1270 C C . MET A 1 152 ? -16.228 -1.628 3.771 1.00 93.25 152 MET A C 1
ATOM 1272 O O . MET A 1 152 ? -16.327 -2.574 2.983 1.00 93.25 152 MET A O 1
ATOM 1276 N N . TYR A 1 153 ? -17.034 -1.484 4.815 1.00 93.56 153 TYR A N 1
ATOM 1277 C CA . TYR A 1 153 ? -18.072 -2.451 5.154 1.00 93.56 153 TYR A CA 1
ATOM 1278 C C . TYR A 1 153 ? -19.289 -1.770 5.785 1.00 93.56 153 TYR A C 1
ATOM 1280 O O . TYR A 1 153 ? -19.203 -0.637 6.253 1.00 93.56 153 TYR A O 1
ATOM 1288 N N . ILE A 1 154 ? -20.427 -2.461 5.769 1.00 93.00 154 ILE A N 1
ATOM 1289 C CA . ILE A 1 154 ? -21.652 -2.028 6.447 1.00 93.00 154 ILE A CA 1
ATOM 1290 C C . ILE A 1 154 ? -21.543 -2.400 7.925 1.00 93.00 154 ILE A C 1
ATOM 1292 O O . ILE A 1 154 ? -21.495 -3.587 8.235 1.00 93.00 154 ILE A O 1
ATOM 1296 N N . ASP A 1 155 ? -21.549 -1.417 8.822 1.00 90.62 155 ASP A N 1
ATOM 1297 C CA . ASP A 1 155 ? -21.677 -1.653 10.264 1.00 90.62 155 ASP A CA 1
ATOM 1298 C C . ASP A 1 155 ? -23.130 -2.025 10.610 1.00 90.62 155 ASP A C 1
ATOM 1300 O O . ASP A 1 155 ? -24.064 -1.274 10.314 1.00 90.62 155 ASP A O 1
ATOM 1304 N N . ASP A 1 156 ? -23.330 -3.207 11.195 1.00 88.50 156 ASP A N 1
ATOM 1305 C CA . ASP A 1 156 ? -24.636 -3.700 11.652 1.00 88.50 156 ASP A CA 1
ATOM 1306 C C . ASP A 1 156 ? -24.786 -3.683 13.185 1.00 88.50 156 ASP A C 1
ATOM 1308 O O . ASP A 1 156 ? -25.780 -4.175 13.728 1.00 88.50 156 ASP A O 1
ATOM 1312 N N . GLY A 1 157 ? -23.810 -3.100 13.888 1.00 84.88 157 GLY A N 1
ATOM 1313 C CA . GLY A 1 157 ? -23.727 -3.030 15.343 1.00 84.88 157 GLY A CA 1
ATOM 1314 C C . GLY A 1 157 ? -23.263 -4.329 16.010 1.00 84.88 157 GLY A C 1
ATOM 1315 O O . GLY A 1 157 ? -23.126 -4.362 17.234 1.00 84.88 157 GLY A O 1
ATOM 1316 N N . ILE A 1 158 ? -23.033 -5.398 15.240 1.00 84.69 158 ILE A N 1
ATOM 1317 C CA . ILE A 1 158 ? -22.596 -6.716 15.727 1.00 84.69 158 ILE A CA 1
ATOM 1318 C C . ILE A 1 158 ? -21.193 -7.042 15.204 1.00 84.69 158 ILE A C 1
ATOM 1320 O O . ILE A 1 158 ? -20.395 -7.668 15.907 1.00 84.69 158 ILE A O 1
ATOM 1324 N N . ASN A 1 159 ? -20.868 -6.613 13.987 1.00 81.50 159 ASN A N 1
ATOM 1325 C CA . ASN A 1 159 ? -19.591 -6.849 13.321 1.00 81.50 159 ASN A CA 1
ATOM 1326 C C . ASN A 1 159 ? -18.451 -5.962 13.853 1.00 81.50 159 ASN A C 1
ATOM 1328 O O . ASN A 1 159 ? -17.876 -5.134 13.153 1.00 81.50 159 ASN A O 1
ATOM 1332 N N . THR A 1 160 ? -18.072 -6.179 15.113 1.00 79.81 160 THR A N 1
ATOM 1333 C CA . THR A 1 160 ? -16.989 -5.432 15.759 1.00 79.81 160 THR A CA 1
ATOM 1334 C C . THR A 1 160 ? -15.613 -5.889 15.261 1.00 79.81 160 THR A C 1
ATOM 1336 O O . THR A 1 160 ? -15.204 -7.031 15.483 1.00 79.81 160 THR A O 1
ATOM 1339 N N . ILE A 1 161 ? -14.865 -4.980 14.630 1.00 86.75 161 ILE A N 1
ATOM 1340 C CA . ILE A 1 161 ? -13.446 -5.175 14.303 1.00 86.75 161 ILE A CA 1
ATOM 1341 C C . ILE A 1 161 ? -12.600 -4.556 15.414 1.00 86.75 161 ILE A C 1
ATOM 1343 O O . ILE A 1 161 ? -12.781 -3.394 15.773 1.00 86.75 161 ILE A O 1
ATOM 1347 N N . GLU A 1 162 ? -11.649 -5.320 15.947 1.00 87.06 162 GLU A N 1
ATOM 1348 C CA . GLU A 1 162 ? -10.669 -4.792 16.896 1.00 87.06 162 GLU A CA 1
ATOM 1349 C C . GLU A 1 162 ? -9.781 -3.749 16.208 1.00 87.06 162 GLU A C 1
ATOM 1351 O O . GLU A 1 162 ? -9.038 -4.069 15.273 1.00 87.06 162 GLU A O 1
ATOM 1356 N N . THR A 1 163 ? -9.855 -2.506 16.685 1.00 89.12 163 THR A N 1
ATOM 1357 C CA . THR A 1 163 ? -9.019 -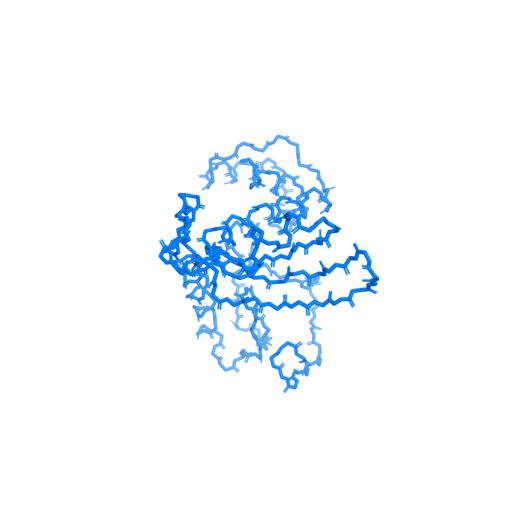1.407 16.205 1.00 89.12 163 THR A CA 1
ATOM 1358 C C . THR A 1 163 ? -7.942 -1.029 17.214 1.00 89.12 163 THR A C 1
ATOM 1360 O O . THR A 1 163 ? -8.091 -1.187 18.427 1.00 89.12 163 THR A O 1
ATOM 1363 N N . GLY A 1 164 ? -6.831 -0.512 16.703 1.00 88.19 164 GLY A N 1
ATOM 1364 C CA . GLY A 1 164 ? -5.689 -0.100 17.497 1.00 88.19 164 GLY A CA 1
ATOM 1365 C C . GLY A 1 164 ? -4.701 0.754 16.706 1.00 88.19 164 GLY A C 1
ATOM 1366 O O . GLY A 1 164 ? -4.873 1.011 15.509 1.00 88.19 164 GLY A O 1
ATOM 1367 N N . CYS A 1 165 ? -3.677 1.249 17.399 1.00 85.88 165 CYS A N 1
ATOM 1368 C CA . CYS A 1 165 ? -2.674 2.154 16.837 1.00 85.88 165 CYS A CA 1
ATOM 1369 C C . CYS A 1 165 ? -1.305 1.492 16.612 1.00 85.88 165 CYS A C 1
ATOM 1371 O O . CYS A 1 165 ? -0.357 2.166 16.201 1.00 85.88 165 CYS A O 1
ATOM 1373 N N . MET A 1 166 ? -1.161 0.198 16.907 1.00 88.06 166 MET A N 1
ATOM 1374 C CA . MET A 1 166 ? 0.119 -0.505 16.842 1.00 88.06 166 MET A CA 1
ATOM 1375 C C . MET A 1 166 ? 0.379 -1.120 15.473 1.00 88.06 166 MET A C 1
ATOM 1377 O O . MET A 1 166 ? -0.469 -1.172 14.581 1.00 88.06 166 MET A O 1
ATOM 1381 N N . LEU A 1 167 ? 1.618 -1.574 15.279 1.00 88.31 167 LEU A N 1
ATOM 1382 C CA . LEU A 1 167 ? 2.043 -2.146 14.012 1.00 88.31 167 LEU A CA 1
ATOM 1383 C C . LEU A 1 167 ? 1.197 -3.375 13.648 1.00 88.31 167 LEU A C 1
ATOM 1385 O O . LEU A 1 167 ? 1.253 -4.403 14.316 1.00 88.31 167 LEU A O 1
ATOM 1389 N N . GLY A 1 168 ? 0.478 -3.270 12.531 1.00 87.69 168 GLY A N 1
ATOM 1390 C CA . GLY A 1 168 ? -0.344 -4.345 11.981 1.00 87.69 168 GLY A CA 1
ATOM 1391 C C . GLY A 1 168 ? -1.777 -4.375 12.509 1.00 87.69 168 GLY A C 1
ATOM 1392 O O . GLY A 1 168 ? -2.568 -5.164 11.996 1.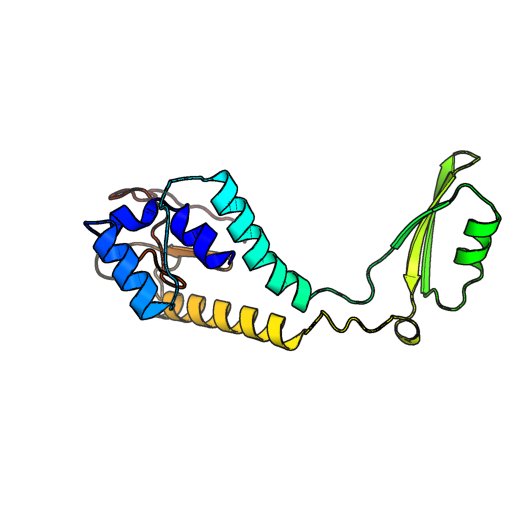00 87.69 168 GLY A O 1
ATOM 1393 N N . GLU A 1 169 ? -2.129 -3.550 13.493 1.00 91.44 169 GLU A N 1
ATOM 1394 C CA . GLU A 1 169 ? -3.518 -3.381 13.929 1.00 91.44 169 GLU A CA 1
ATOM 1395 C C . GLU A 1 169 ? -4.329 -2.617 12.877 1.00 91.44 169 GLU A C 1
ATOM 1397 O O . GLU A 1 169 ? -3.779 -1.859 12.074 1.00 91.44 169 GLU A O 1
ATOM 1402 N N . TRP A 1 170 ? -5.641 -2.849 12.871 1.00 91.69 170 TRP A N 1
ATOM 1403 C CA . TRP A 1 170 ? -6.571 -2.096 12.039 1.00 91.69 170 TRP A CA 1
ATOM 1404 C C . TRP A 1 170 ? -6.857 -0.760 12.705 1.00 91.69 170 TRP A C 1
ATOM 1406 O O . TRP A 1 170 ? -7.042 -0.694 13.915 1.00 91.69 170 TRP A O 1
ATOM 1416 N N . THR A 1 171 ? -6.884 0.316 11.936 1.00 89.94 171 THR A N 1
ATOM 1417 C CA . THR A 1 171 ? -7.173 1.650 12.461 1.00 89.94 171 THR A CA 1
ATOM 1418 C C . THR A 1 171 ? -8.424 2.164 11.780 1.00 89.94 171 THR A C 1
ATOM 1420 O O . THR A 1 171 ? -8.527 2.072 10.560 1.00 89.94 171 THR A O 1
ATOM 1423 N N . ASP A 1 172 ? -9.343 2.724 12.561 1.00 89.44 172 ASP A N 1
ATOM 1424 C CA . ASP A 1 172 ? -10.458 3.474 11.998 1.00 89.44 172 ASP A CA 1
ATOM 1425 C C . ASP A 1 172 ? -9.928 4.768 11.355 1.00 89.44 172 ASP A C 1
ATOM 1427 O O . ASP A 1 172 ? -9.166 5.530 11.968 1.00 89.44 172 ASP A O 1
ATOM 1431 N N . GLU A 1 173 ? -10.244 4.964 10.077 1.00 89.00 173 GLU A N 1
ATOM 1432 C CA . GLU A 1 173 ? -9.838 6.151 9.325 1.00 89.00 173 GLU A CA 1
ATOM 1433 C C . GLU A 1 173 ? -10.827 7.308 9.475 1.00 89.00 173 GLU A C 1
ATOM 1435 O O . GLU A 1 173 ? -10.456 8.449 9.189 1.00 89.00 173 GLU A O 1
ATOM 1440 N N . LEU A 1 174 ? -12.043 7.030 9.947 1.00 87.00 174 LEU A N 1
ATOM 1441 C CA . LEU A 1 174 ? -13.050 8.040 10.230 1.00 87.00 174 LEU A CA 1
ATOM 1442 C C . LEU A 1 174 ? -12.795 8.677 11.601 1.00 87.00 174 LEU A C 1
ATOM 1444 O O . LEU A 1 174 ? -12.106 8.128 12.466 1.00 87.00 174 LEU A O 1
ATOM 1448 N N . GLU A 1 175 ? -13.325 9.884 11.803 1.00 79.75 175 GLU A N 1
ATOM 1449 C CA . GLU A 1 175 ? -13.340 10.453 13.147 1.00 79.75 175 GLU A CA 1
ATOM 1450 C C . GLU A 1 175 ? -14.326 9.677 14.025 1.00 79.75 175 GLU A C 1
ATOM 1452 O O . GLU A 1 175 ? -15.234 8.996 13.547 1.00 79.75 175 GLU A O 1
ATOM 1457 N N . LYS A 1 176 ? -14.157 9.797 15.342 1.00 77.81 176 LYS A N 1
ATOM 1458 C CA . LYS A 1 176 ? -15.002 9.091 16.299 1.00 77.81 176 LYS A CA 1
ATOM 1459 C C . LYS A 1 176 ? -16.486 9.395 16.050 1.00 77.81 176 LYS A C 1
ATOM 1461 O O . LYS A 1 176 ? -16.867 10.559 15.940 1.00 77.81 176 LYS A O 1
ATOM 1466 N N . ASP A 1 177 ? -17.298 8.340 16.015 1.00 79.25 177 ASP A N 1
ATOM 1467 C CA . ASP A 1 177 ? -18.750 8.388 15.804 1.00 79.25 177 ASP A CA 1
ATOM 1468 C C . ASP A 1 177 ? -19.180 8.929 14.419 1.00 79.25 177 ASP A C 1
ATOM 1470 O O . ASP A 1 177 ? -20.334 9.327 14.239 1.00 79.25 177 ASP A O 1
ATOM 1474 N N . GLN A 1 178 ? -18.283 8.937 13.423 1.00 86.00 178 GLN A N 1
ATOM 1475 C CA . GLN A 1 178 ? -18.623 9.252 12.033 1.00 86.00 178 GLN A CA 1
ATOM 1476 C C . GLN A 1 178 ? -18.868 7.994 11.203 1.00 86.00 178 GLN A C 1
ATOM 1478 O O . GLN A 1 178 ? -18.131 7.019 11.281 1.00 86.00 178 GLN A O 1
ATOM 1483 N N . TYR A 1 179 ? -19.883 8.069 10.340 1.00 88.38 179 TYR A N 1
ATOM 1484 C CA . TYR A 1 179 ? -20.256 6.998 9.422 1.00 88.38 179 TYR A CA 1
ATOM 1485 C C . TYR A 1 179 ? -20.492 7.560 8.028 1.00 88.38 179 TYR A C 1
ATOM 1487 O O . TYR A 1 179 ? -21.169 8.582 7.858 1.00 88.38 179 TYR A O 1
ATOM 1495 N N . ILE A 1 180 ? -19.982 6.853 7.024 1.00 91.25 180 ILE A N 1
ATOM 1496 C CA . ILE A 1 180 ? -20.294 7.120 5.622 1.00 91.25 180 ILE A CA 1
ATOM 1497 C C . ILE A 1 180 ? -21.754 6.718 5.386 1.00 91.25 180 ILE A C 1
ATOM 1499 O O . ILE A 1 180 ? -22.126 5.575 5.627 1.00 91.25 180 ILE A O 1
ATOM 1503 N N . GLN A 1 181 ? -22.583 7.667 4.942 1.00 89.88 181 GLN A N 1
ATOM 1504 C CA . GLN A 1 181 ? -24.019 7.437 4.729 1.00 89.88 181 GLN A CA 1
ATOM 1505 C C . GLN A 1 181 ? -24.309 6.793 3.371 1.00 89.88 181 GLN A C 1
ATOM 1507 O O . GLN A 1 181 ? -25.108 5.867 3.285 1.00 89.88 181 GLN A O 1
ATOM 1512 N N . ASP A 1 182 ? -23.620 7.258 2.329 1.00 90.06 182 ASP A N 1
ATOM 1513 C CA . ASP A 1 182 ? -23.770 6.778 0.960 1.00 90.06 182 ASP A CA 1
ATOM 1514 C C . ASP A 1 182 ? -22.397 6.406 0.399 1.00 90.06 182 ASP A C 1
ATOM 1516 O O . ASP A 1 182 ? -21.442 7.181 0.490 1.00 90.06 182 ASP A O 1
ATOM 1520 N N . TRP A 1 183 ? -22.302 5.221 -0.204 1.00 88.56 183 TRP A N 1
ATOM 1521 C CA . TRP A 1 183 ? -21.088 4.732 -0.851 1.00 88.56 183 TRP A CA 1
ATOM 1522 C C . TRP A 1 183 ? -21.402 4.227 -2.257 1.00 88.56 183 TRP A C 1
ATOM 1524 O O . TRP A 1 183 ? -22.309 3.418 -2.453 1.00 88.56 183 TRP A O 1
ATOM 1534 N N . ILE A 1 184 ? -20.633 4.693 -3.238 1.00 87.88 184 ILE A N 1
ATOM 1535 C CA . ILE A 1 184 ? -20.719 4.262 -4.633 1.00 87.88 184 ILE A CA 1
ATOM 1536 C C . ILE A 1 184 ? -19.289 4.018 -5.106 1.00 87.88 184 ILE A C 1
ATOM 1538 O O . ILE A 1 184 ? -18.457 4.912 -5.008 1.00 87.88 184 ILE A O 1
ATOM 1542 N N . SER A 1 185 ? -19.020 2.824 -5.632 1.00 87.75 185 SER A N 1
ATOM 1543 C CA . SER A 1 185 ? -17.761 2.511 -6.312 1.00 87.75 185 SER A CA 1
ATOM 1544 C C . SER A 1 185 ? -18.083 1.763 -7.608 1.00 87.75 185 SER A C 1
ATOM 1546 O O . SER A 1 185 ? -18.411 0.573 -7.565 1.00 87.75 185 SER A O 1
ATOM 1548 N N . PRO A 1 186 ? -18.115 2.456 -8.763 1.00 83.88 186 PRO A N 1
ATOM 1549 C CA . PRO A 1 186 ? -18.433 1.838 -10.049 1.00 83.88 186 PRO A CA 1
ATOM 1550 C C . PRO A 1 186 ? -17.376 0.832 -10.516 1.00 83.88 186 PRO A C 1
ATOM 1552 O O . PRO A 1 186 ? -17.711 -0.091 -11.262 1.00 83.88 186 PRO A O 1
ATOM 1555 N N . ALA A 1 187 ? -16.115 0.998 -10.110 1.00 83.38 187 ALA A N 1
ATOM 1556 C CA . ALA A 1 187 ? -15.033 0.087 -10.454 1.00 83.38 187 ALA A CA 1
ATOM 1557 C C . ALA A 1 187 ? -13.940 0.082 -9.378 1.00 83.38 187 ALA A C 1
ATOM 1559 O O . ALA A 1 187 ? -13.920 0.890 -8.458 1.00 83.38 187 ALA A O 1
ATOM 1560 N N . SER A 1 188 ? -12.995 -0.851 -9.497 1.00 80.69 188 SER A N 1
ATOM 1561 C CA . SER A 1 188 ? -11.829 -0.874 -8.615 1.00 80.69 188 SER A CA 1
ATOM 1562 C C . SER A 1 188 ? -11.057 0.443 -8.733 1.00 80.69 188 SER A C 1
ATOM 1564 O O . SER A 1 188 ? -10.425 0.669 -9.763 1.00 80.69 188 SER A O 1
ATOM 1566 N N . LYS A 1 189 ? -11.001 1.212 -7.638 1.00 75.88 189 LYS A N 1
ATOM 1567 C CA . LYS A 1 189 ? -10.342 2.528 -7.517 1.00 75.88 189 LYS A CA 1
ATOM 1568 C C . LYS A 1 189 ? -11.049 3.703 -8.207 1.00 75.88 189 LYS A C 1
ATOM 1570 O O . LYS A 1 189 ? -10.432 4.764 -8.289 1.00 75.88 189 LYS A O 1
ATOM 1575 N N . ASP A 1 190 ? -12.306 3.529 -8.615 1.00 61.19 190 ASP A N 1
ATOM 1576 C CA . ASP A 1 190 ? -13.169 4.581 -9.173 1.00 61.19 190 ASP A CA 1
ATOM 1577 C C . ASP A 1 190 ? -14.481 4.712 -8.386 1.00 61.19 190 ASP A C 1
ATOM 1579 O O . ASP A 1 190 ? -14.940 3.696 -7.796 1.00 61.19 190 ASP A O 1
#